Protein AF-A0A060CU17-F1 (afdb_monomer_lite)

Structure (mmCIF, N/CA/C/O backbone):
data_AF-A0A060CU17-F1
#
_entry.id   AF-A0A060CU17-F1
#
loop_
_atom_site.group_PDB
_atom_site.id
_atom_site.type_symbol
_atom_site.label_atom_id
_atom_site.label_alt_id
_atom_site.label_comp_id
_atom_site.label_asym_id
_atom_site.label_entity_id
_atom_site.label_seq_id
_atom_site.pdbx_PDB_ins_code
_atom_site.Cartn_x
_atom_site.Cartn_y
_atom_site.Cartn_z
_atom_site.occupancy
_atom_site.B_iso_or_equiv
_atom_site.auth_seq_id
_atom_site.auth_comp_id
_atom_site.auth_asym_id
_atom_site.auth_atom_id
_atom_site.pdbx_PDB_model_num
ATOM 1 N N . MET A 1 1 ? 0.534 2.428 -30.398 1.00 81.56 1 MET A N 1
ATOM 2 C CA . MET A 1 1 ? 1.066 2.450 -29.018 1.00 81.56 1 MET A CA 1
ATOM 3 C C . MET A 1 1 ? 1.889 3.720 -28.879 1.00 81.56 1 MET A C 1
ATOM 5 O O . MET A 1 1 ? 2.660 3.993 -29.788 1.00 81.56 1 MET A O 1
ATOM 9 N N . ASN A 1 2 ? 1.659 4.529 -27.846 1.00 91.19 2 ASN A N 1
ATOM 10 C CA . ASN A 1 2 ? 2.332 5.816 -27.647 1.00 91.19 2 ASN A CA 1
ATOM 11 C C . ASN A 1 2 ? 2.972 5.813 -26.254 1.00 91.19 2 ASN A C 1
ATOM 13 O O . ASN A 1 2 ? 2.288 5.504 -25.283 1.00 91.19 2 ASN A O 1
ATOM 17 N N . THR A 1 3 ? 4.264 6.121 -26.162 1.00 92.94 3 THR A N 1
ATOM 18 C CA . THR A 1 3 ? 4.989 6.208 -24.885 1.00 92.94 3 THR A CA 1
ATOM 19 C C . THR A 1 3 ? 4.874 7.587 -24.240 1.00 92.94 3 THR A C 1
ATOM 21 O O . THR A 1 3 ? 5.432 7.802 -23.171 1.00 92.94 3 THR A O 1
ATOM 24 N N . TYR A 1 4 ? 4.170 8.528 -24.878 1.00 93.94 4 TYR A N 1
ATOM 25 C CA . TYR A 1 4 ?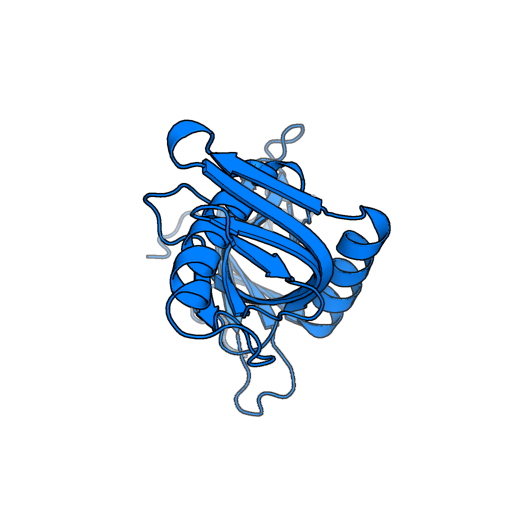 3.950 9.895 -24.401 1.00 93.94 4 TYR A CA 1
ATOM 26 C C . TYR A 1 4 ? 5.251 10.613 -24.033 1.00 93.94 4 TYR A C 1
ATOM 28 O O . TYR A 1 4 ? 5.337 11.301 -23.021 1.00 93.94 4 TYR A O 1
ATOM 36 N N . GLY A 1 5 ? 6.282 10.425 -24.860 1.00 93.75 5 GLY A N 1
ATOM 37 C CA . GLY A 1 5 ? 7.579 11.058 -24.661 1.00 93.75 5 GLY A CA 1
ATOM 38 C C . GLY A 1 5 ? 8.469 10.366 -23.632 1.00 93.75 5 GLY A C 1
ATOM 39 O O . GLY A 1 5 ? 9.468 10.962 -23.253 1.00 93.75 5 GLY A O 1
ATOM 40 N N . TRP A 1 6 ? 8.163 9.139 -23.200 1.00 97.06 6 TRP A N 1
ATOM 41 C CA . TRP A 1 6 ? 9.068 8.261 -22.439 1.00 97.06 6 TRP A CA 1
ATOM 42 C C . TRP A 1 6 ? 9.803 7.279 -23.363 1.00 97.06 6 TRP A C 1
ATOM 44 O O . TRP A 1 6 ? 9.326 6.997 -24.464 1.00 97.06 6 TRP A O 1
ATOM 54 N N . ASP A 1 7 ? 10.950 6.750 -22.927 1.00 97.19 7 ASP A N 1
ATOM 55 C CA . ASP A 1 7 ? 11.767 5.851 -23.758 1.00 97.19 7 ASP A CA 1
ATOM 56 C C . ASP A 1 7 ? 11.317 4.390 -23.605 1.00 97.19 7 ASP A C 1
ATOM 58 O O . ASP A 1 7 ? 11.121 3.690 -24.596 1.00 97.19 7 ASP A O 1
ATOM 62 N N . ILE A 1 8 ? 11.113 3.933 -22.362 1.00 96.94 8 ILE A N 1
ATOM 63 C CA . ILE A 1 8 ? 10.668 2.566 -22.053 1.00 96.94 8 ILE A CA 1
ATOM 64 C C . ILE A 1 8 ? 9.580 2.614 -20.976 1.00 96.94 8 ILE A C 1
ATOM 66 O O . ILE A 1 8 ? 9.733 3.288 -19.953 1.00 96.94 8 ILE A O 1
ATOM 70 N N . VAL A 1 9 ? 8.491 1.876 -21.206 1.00 97.31 9 VAL A N 1
ATOM 71 C CA . VAL A 1 9 ? 7.364 1.731 -20.277 1.00 97.31 9 VAL A CA 1
ATOM 72 C C . VAL A 1 9 ? 7.226 0.267 -19.877 1.00 97.31 9 VAL A C 1
ATOM 74 O O . VAL A 1 9 ? 7.044 -0.600 -20.730 1.00 97.31 9 VAL A O 1
ATOM 77 N N . TYR A 1 10 ? 7.284 0.003 -18.576 1.00 97.00 10 TYR A N 1
ATOM 78 C CA . TYR A 1 10 ? 7.023 -1.306 -17.983 1.00 97.00 10 TYR A CA 1
ATOM 79 C C . TYR A 1 10 ? 5.628 -1.294 -17.367 1.00 97.00 10 TYR A C 1
ATOM 81 O O . TYR A 1 10 ? 5.262 -0.306 -16.734 1.00 97.00 10 TYR A O 1
ATOM 89 N N . GLY A 1 11 ? 4.860 -2.370 -17.527 1.00 95.69 11 GLY A N 1
ATOM 90 C CA . GLY A 1 11 ? 3.500 -2.464 -16.998 1.00 95.69 11 GLY A CA 1
ATOM 91 C C . GLY A 1 11 ? 3.217 -3.832 -16.390 1.00 95.69 11 GLY A C 1
ATOM 92 O O . GLY A 1 11 ? 3.642 -4.854 -16.927 1.00 95.69 11 GLY A O 1
ATOM 93 N N . CYS A 1 12 ? 2.481 -3.851 -15.282 1.00 96.69 12 CYS A N 1
ATOM 94 C CA . CYS A 1 12 ? 1.990 -5.065 -14.637 1.00 96.69 12 CYS A CA 1
ATOM 95 C C . CYS A 1 12 ? 0.530 -4.878 -14.208 1.00 96.69 12 CYS A C 1
ATOM 97 O O . CYS A 1 12 ? 0.166 -3.820 -13.695 1.00 96.69 12 CYS A O 1
ATOM 99 N N . SER A 1 13 ? -0.307 -5.897 -14.413 1.00 95.94 13 SER A N 1
ATOM 100 C CA . SER A 1 13 ? -1.703 -5.875 -13.959 1.00 95.94 13 SER A CA 1
ATOM 101 C C . SER A 1 13 ? -1.773 -5.935 -12.431 1.00 95.94 13 SER A C 1
ATOM 103 O O . SER A 1 13 ? -1.076 -6.728 -11.786 1.00 95.94 13 SER A O 1
ATOM 105 N N . ASN A 1 14 ? -2.662 -5.135 -11.847 1.00 95.25 14 ASN A N 1
ATOM 106 C CA . ASN A 1 14 ? -2.932 -5.103 -10.417 1.00 95.25 14 ASN A CA 1
ATOM 107 C C . ASN A 1 14 ? -3.428 -6.464 -9.912 1.00 95.25 14 ASN A C 1
ATOM 109 O O . ASN A 1 14 ? -3.150 -6.809 -8.773 1.00 95.25 14 ASN A O 1
ATOM 113 N N . ARG A 1 15 ? -4.053 -7.294 -10.757 1.00 95.25 15 ARG A N 1
ATOM 114 C CA . ARG A 1 15 ? -4.473 -8.659 -10.423 1.00 95.25 15 ARG A CA 1
ATOM 115 C C . ARG A 1 15 ? -3.283 -9.545 -10.073 1.00 95.25 15 ARG A C 1
ATOM 117 O O . ARG A 1 15 ? -3.359 -10.341 -9.139 1.00 95.25 15 ARG A O 1
ATOM 124 N N . VAL A 1 16 ? -2.185 -9.417 -10.820 1.00 96.75 16 VAL A N 1
ATOM 125 C CA . VAL A 1 16 ? -0.945 -10.158 -10.541 1.00 96.75 16 VAL A CA 1
ATOM 126 C C . VAL A 1 16 ? -0.331 -9.649 -9.242 1.00 96.75 16 VAL A C 1
ATOM 128 O O . VAL A 1 16 ? -0.002 -10.447 -8.367 1.00 96.75 16 VAL A O 1
ATOM 131 N N . VAL A 1 17 ? -0.251 -8.327 -9.081 1.00 97.44 17 VAL A N 1
ATOM 132 C CA . VAL A 1 17 ? 0.300 -7.703 -7.871 1.00 97.44 17 VAL A CA 1
ATOM 133 C C . VAL A 1 17 ? -0.525 -8.058 -6.631 1.00 97.44 17 VAL A C 1
ATOM 135 O O . VAL A 1 17 ? 0.057 -8.442 -5.626 1.00 97.44 17 VAL A O 1
ATOM 138 N N . ASN A 1 18 ? -1.856 -8.036 -6.705 1.00 97.62 18 ASN A N 1
ATOM 139 C CA . ASN A 1 18 ? -2.761 -8.398 -5.610 1.00 97.62 18 ASN A CA 1
ATOM 140 C C . ASN A 1 18 ? -2.571 -9.842 -5.153 1.00 97.62 18 ASN A C 1
ATOM 142 O O . ASN A 1 18 ? -2.646 -10.117 -3.960 1.00 97.62 18 ASN A O 1
ATOM 146 N N . LYS A 1 19 ? -2.278 -10.770 -6.073 1.00 97.12 19 LYS A N 1
ATOM 147 C CA . LYS A 1 19 ? -1.967 -12.155 -5.701 1.00 97.12 19 LYS A CA 1
ATOM 148 C C . LYS A 1 19 ? -0.707 -12.230 -4.833 1.00 97.12 19 LYS A C 1
ATOM 150 O O . LYS A 1 19 ? -0.702 -12.928 -3.825 1.00 97.12 19 LYS A O 1
ATOM 155 N N . HIS A 1 20 ? 0.349 -11.519 -5.219 1.00 97.62 20 HIS A N 1
ATOM 156 C CA . HIS A 1 20 ? 1.607 -11.505 -4.471 1.00 97.62 20 HIS A CA 1
ATOM 157 C C . HIS A 1 20 ? 1.507 -10.706 -3.168 1.00 97.62 20 HIS A C 1
ATOM 159 O O . HIS A 1 20 ? 2.033 -11.149 -2.150 1.00 97.62 20 HIS A O 1
ATOM 165 N N . LEU A 1 21 ? 0.792 -9.579 -3.178 1.00 97.38 21 LEU A N 1
ATOM 166 C CA . LEU A 1 21 ? 0.543 -8.768 -1.991 1.00 97.38 21 LEU A CA 1
ATOM 167 C C . LEU A 1 21 ? -0.259 -9.550 -0.950 1.00 97.38 21 LEU A C 1
ATOM 169 O O . LEU A 1 21 ? 0.117 -9.552 0.217 1.00 97.38 21 LEU A O 1
ATOM 173 N N . LYS A 1 22 ? -1.300 -10.276 -1.372 1.00 96.00 22 LYS A N 1
ATOM 174 C CA . LYS A 1 22 ? -2.062 -11.149 -0.478 1.00 96.00 22 LYS A CA 1
ATOM 175 C C . LYS A 1 22 ? -1.166 -12.181 0.200 1.00 96.00 22 LYS A C 1
ATOM 177 O O . LYS A 1 22 ? -1.144 -12.252 1.423 1.00 96.00 22 LYS A O 1
ATOM 182 N N . ASN A 1 23 ? -0.378 -12.919 -0.585 1.00 96.44 23 ASN A N 1
ATOM 183 C CA . ASN A 1 23 ? 0.556 -13.902 -0.036 1.00 96.44 23 ASN A CA 1
ATOM 184 C C . ASN A 1 23 ? 1.534 -13.260 0.958 1.00 96.44 23 ASN A C 1
ATOM 186 O O . ASN A 1 23 ? 1.791 -13.826 2.013 1.00 96.44 23 ASN A O 1
ATOM 190 N N . TYR A 1 24 ? 2.043 -12.064 0.650 1.00 97.31 24 TYR A N 1
ATOM 191 C CA . TYR A 1 24 ? 2.935 -11.336 1.548 1.00 97.31 24 TYR A CA 1
ATOM 192 C C . TYR A 1 24 ? 2.269 -11.010 2.891 1.00 97.31 24 TYR A C 1
ATOM 194 O O . TYR A 1 24 ? 2.878 -11.238 3.936 1.00 97.31 24 TYR A O 1
ATOM 202 N N . ILE A 1 25 ? 1.033 -10.501 2.884 1.00 95.25 25 ILE A N 1
ATOM 203 C CA . ILE A 1 25 ? 0.293 -10.194 4.117 1.00 95.25 25 ILE A CA 1
ATOM 204 C C . ILE A 1 25 ? 0.032 -11.474 4.925 1.00 95.25 25 ILE A C 1
ATOM 206 O O . ILE A 1 25 ? 0.318 -11.498 6.125 1.00 95.25 25 ILE A O 1
ATOM 210 N N . ASP A 1 26 ? -0.425 -12.540 4.260 1.00 92.88 26 ASP A N 1
ATOM 211 C CA . ASP A 1 26 ? -0.743 -13.834 4.876 1.00 92.88 26 ASP A CA 1
ATOM 212 C C . ASP A 1 26 ? 0.495 -14.490 5.522 1.00 92.88 26 ASP A C 1
ATOM 214 O O . ASP A 1 26 ? 0.451 -14.939 6.671 1.00 92.88 26 ASP A O 1
ATOM 218 N N . GLU A 1 27 ? 1.621 -14.538 4.804 1.00 95.50 27 GLU A N 1
ATOM 219 C CA . GLU A 1 27 ? 2.855 -15.196 5.252 1.00 95.50 27 GLU A CA 1
ATOM 220 C C . GLU A 1 27 ? 3.538 -14.444 6.400 1.00 95.50 27 GLU A C 1
ATOM 222 O O . GLU A 1 27 ? 4.054 -15.070 7.330 1.00 95.50 27 GLU A O 1
ATOM 227 N N . ASN A 1 28 ? 3.521 -13.107 6.363 1.00 94.62 28 ASN A N 1
ATOM 228 C CA . ASN A 1 28 ? 4.192 -12.275 7.365 1.00 94.62 28 ASN A CA 1
ATOM 229 C C . ASN A 1 28 ? 3.318 -11.973 8.588 1.00 94.62 28 ASN A C 1
ATOM 231 O O . ASN A 1 28 ? 3.840 -11.459 9.576 1.00 94.62 28 ASN A O 1
ATOM 235 N N . LYS A 1 29 ? 2.017 -12.305 8.550 1.00 92.81 29 LYS A N 1
ATOM 236 C CA . LYS A 1 29 ? 1.061 -12.081 9.650 1.00 92.81 29 LYS A CA 1
ATOM 237 C C . LYS A 1 29 ? 1.127 -10.646 10.181 1.00 92.81 29 LYS A C 1
ATOM 239 O O . LYS A 1 29 ? 1.285 -10.425 11.380 1.00 92.81 29 LYS A O 1
ATOM 244 N N . ILE A 1 30 ? 1.065 -9.683 9.263 1.00 94.31 30 ILE A N 1
ATOM 245 C CA . ILE A 1 30 ? 1.267 -8.265 9.573 1.00 94.31 30 ILE A CA 1
ATOM 246 C C . ILE A 1 30 ? 0.250 -7.799 10.627 1.00 94.31 30 ILE A C 1
ATOM 248 O O . ILE A 1 30 ? -0.963 -7.941 10.452 1.00 94.31 30 ILE A O 1
ATOM 252 N N . GLU A 1 31 ? 0.759 -7.197 11.701 1.00 96.50 31 GLU A N 1
ATOM 253 C CA . GLU A 1 31 ? -0.028 -6.620 12.790 1.00 96.50 31 GLU A CA 1
ATOM 254 C C . GLU A 1 31 ? 0.468 -5.207 13.084 1.00 96.50 31 GLU A C 1
ATOM 256 O O . GLU A 1 31 ? 1.653 -4.983 13.337 1.00 96.50 31 GLU A O 1
ATOM 261 N N . PHE A 1 32 ? -0.444 -4.240 13.113 1.00 98.31 32 PHE A N 1
ATOM 262 C CA . PHE A 1 32 ? -0.113 -2.874 13.493 1.00 98.31 32 PHE A CA 1
ATOM 263 C C . PHE A 1 32 ? -0.571 -2.561 14.907 1.00 98.31 32 PHE A C 1
ATOM 265 O O . PHE A 1 32 ? -1.738 -2.732 15.260 1.00 98.31 32 PHE A O 1
ATOM 272 N N . LEU A 1 33 ? 0.369 -2.027 15.683 1.00 97.62 33 LEU A N 1
ATOM 273 C CA . LEU A 1 33 ? 0.172 -1.577 17.052 1.00 97.62 33 LEU A CA 1
ATOM 274 C C . LEU A 1 33 ? 0.584 -0.115 17.189 1.00 97.62 33 LEU A C 1
ATOM 276 O O . LEU A 1 33 ? 1.658 0.294 16.738 1.00 97.62 33 LEU A O 1
ATOM 280 N N . TYR A 1 34 ? -0.250 0.679 17.847 1.00 97.81 34 TYR A N 1
ATOM 281 C CA . TYR A 1 34 ? 0.099 2.038 18.238 1.00 97.81 34 TYR A CA 1
ATOM 282 C C . TYR A 1 34 ? -0.557 2.395 19.565 1.00 97.81 34 TYR A C 1
ATOM 284 O O . TYR A 1 34 ? -1.725 2.086 19.789 1.00 97.81 34 TYR A O 1
ATOM 292 N N . SER A 1 35 ? 0.187 3.075 20.435 1.00 96.00 35 SER A N 1
ATOM 293 C CA . SER A 1 35 ? -0.318 3.600 21.699 1.00 96.00 35 SER A CA 1
ATOM 294 C C . SER A 1 35 ? 0.237 5.000 21.978 1.00 96.00 35 SER A C 1
ATOM 296 O O . SER A 1 35 ? 1.388 5.319 21.683 1.00 96.00 35 SER A O 1
ATOM 298 N N . ASP A 1 36 ? -0.608 5.861 22.542 1.00 94.31 36 ASP A N 1
ATOM 299 C CA . ASP A 1 36 ? -0.267 7.185 23.060 1.00 94.31 36 ASP A CA 1
ATOM 300 C C . ASP A 1 36 ? -0.782 7.269 24.501 1.00 94.31 36 ASP A C 1
ATOM 302 O O . ASP A 1 36 ? -1.966 7.511 24.756 1.00 94.31 36 ASP A O 1
ATOM 306 N N . ILE A 1 37 ? 0.130 7.047 25.452 1.00 90.06 37 ILE A N 1
ATOM 307 C CA . ILE A 1 37 ? -0.169 7.014 26.891 1.00 90.06 37 ILE A CA 1
ATOM 308 C C . ILE A 1 37 ? -0.707 8.370 27.364 1.00 90.06 37 ILE A C 1
ATOM 310 O O . ILE A 1 37 ? -1.651 8.419 28.153 1.00 90.06 37 ILE A O 1
ATOM 314 N N . ASN A 1 38 ? -0.166 9.474 26.839 1.00 91.12 38 ASN A N 1
ATOM 315 C CA . ASN A 1 38 ? -0.561 10.826 27.238 1.00 91.12 38 ASN A CA 1
ATOM 316 C C . ASN A 1 38 ? -2.002 11.131 26.823 1.00 91.12 38 ASN A C 1
ATOM 318 O O . ASN A 1 38 ? -2.736 11.788 27.561 1.00 91.12 38 ASN A O 1
ATOM 322 N N . LYS A 1 39 ? -2.426 10.632 25.657 1.00 90.94 39 LYS A N 1
ATOM 323 C CA . LYS A 1 39 ? -3.806 10.778 25.173 1.00 90.94 39 LYS A CA 1
ATOM 324 C C . LYS A 1 39 ? -4.732 9.633 25.586 1.00 90.94 39 LYS A C 1
ATOM 326 O O . LYS A 1 39 ? -5.923 9.713 25.294 1.00 90.94 39 LYS A O 1
ATOM 331 N N . LYS A 1 40 ? -4.211 8.602 26.264 1.00 92.81 40 LYS A N 1
ATOM 332 C CA . LYS A 1 40 ? -4.919 7.350 26.589 1.00 92.81 40 LYS A CA 1
ATOM 333 C C . LYS A 1 40 ? -5.591 6.744 25.353 1.00 92.81 40 LYS A C 1
ATOM 335 O O . LYS A 1 40 ? -6.785 6.442 25.366 1.00 92.81 40 LYS A O 1
ATOM 340 N N . GLN A 1 41 ? -4.825 6.646 24.270 1.00 96.12 41 GLN A N 1
ATOM 341 C CA . GLN A 1 41 ? -5.276 6.094 22.998 1.00 96.12 41 GLN A CA 1
ATOM 342 C C . GLN A 1 41 ? -4.437 4.880 22.627 1.00 96.12 41 GLN A C 1
ATOM 344 O O . GLN A 1 41 ? -3.222 4.891 22.807 1.00 96.12 41 GLN A O 1
ATOM 349 N N . GLU A 1 42 ? -5.072 3.856 22.076 1.00 97.25 42 GLU A N 1
ATOM 350 C CA . GLU A 1 42 ? -4.378 2.703 21.508 1.00 97.25 42 GLU A CA 1
ATOM 351 C C . GLU A 1 42 ? -5.164 2.122 20.339 1.00 97.25 42 GLU A C 1
ATOM 353 O O . GLU A 1 42 ? -6.380 2.274 20.267 1.00 97.25 42 GLU A O 1
ATOM 358 N N . ILE A 1 43 ? -4.467 1.474 19.417 1.00 98.50 43 ILE A N 1
ATOM 359 C CA . ILE A 1 43 ? -5.055 0.744 18.300 1.00 98.50 43 ILE A CA 1
ATOM 360 C C . ILE A 1 43 ? -4.225 -0.506 18.024 1.00 98.50 43 ILE A C 1
ATOM 362 O O . ILE A 1 43 ? -2.990 -0.471 18.041 1.00 98.50 43 ILE A O 1
ATOM 366 N N . LYS A 1 44 ? -4.932 -1.601 17.765 1.00 98.56 44 LYS A N 1
ATOM 367 C CA . LYS A 1 44 ? -4.404 -2.879 17.309 1.00 98.56 44 LYS A CA 1
ATOM 368 C C . LYS A 1 44 ? -5.195 -3.314 16.085 1.00 98.56 44 LYS A C 1
ATOM 370 O O . LYS A 1 44 ? -6.422 -3.343 16.132 1.00 98.56 44 LYS A O 1
ATOM 375 N N . MET A 1 45 ? -4.497 -3.668 15.014 1.00 98.44 45 MET A N 1
ATOM 376 C CA . MET A 1 45 ? -5.098 -4.170 13.779 1.00 98.44 45 MET A CA 1
ATOM 377 C C . MET A 1 45 ? -4.315 -5.378 13.288 1.00 98.44 45 MET A C 1
ATOM 379 O O . MET A 1 45 ? -3.117 -5.273 13.031 1.00 98.44 45 MET A O 1
ATOM 383 N N . ILE A 1 46 ? -5.004 -6.504 13.137 1.00 97.62 46 ILE A N 1
ATOM 384 C CA . ILE A 1 46 ? -4.492 -7.701 12.476 1.00 97.62 46 ILE A CA 1
ATOM 385 C C . ILE A 1 46 ? -5.199 -7.797 11.130 1.00 97.62 46 ILE A C 1
ATOM 387 O O . ILE A 1 46 ? -6.432 -7.766 11.053 1.00 97.62 46 ILE A O 1
ATOM 391 N N . PHE A 1 47 ? -4.416 -7.869 10.061 1.00 97.25 47 PHE A N 1
ATOM 392 C CA . PHE A 1 47 ? -4.944 -7.813 8.704 1.00 97.25 47 PHE A CA 1
ATOM 393 C C . PHE A 1 47 ? -5.252 -9.212 8.169 1.00 97.25 47 PHE A C 1
ATOM 395 O O . PHE A 1 47 ? -4.520 -10.161 8.431 1.00 97.25 47 PHE A O 1
ATOM 402 N N . ASP A 1 48 ? -6.344 -9.319 7.415 1.00 94.00 48 ASP A N 1
ATOM 403 C CA . ASP A 1 48 ? -6.643 -10.490 6.587 1.00 94.00 48 ASP A CA 1
ATOM 404 C C . ASP A 1 48 ? -5.954 -10.352 5.227 1.00 94.00 48 ASP A C 1
ATOM 406 O O . ASP A 1 48 ? -5.201 -11.212 4.802 1.00 94.00 48 ASP A O 1
ATOM 410 N N . ASN A 1 49 ? -6.178 -9.230 4.540 1.00 94.50 49 ASN A N 1
ATOM 411 C CA . ASN A 1 49 ? -5.624 -8.991 3.213 1.00 94.50 49 ASN A CA 1
ATOM 412 C C . ASN A 1 49 ? -5.540 -7.493 2.904 1.00 94.50 49 ASN A C 1
ATOM 414 O O . ASN A 1 49 ? -6.279 -6.687 3.474 1.00 94.50 49 ASN A O 1
ATOM 418 N N . TRP A 1 50 ? -4.663 -7.125 1.972 1.00 97.25 50 TRP A N 1
ATOM 419 C CA . TRP A 1 50 ? -4.605 -5.806 1.349 1.00 97.25 50 TRP A CA 1
ATOM 420 C C . TRP A 1 50 ? -4.854 -5.962 -0.156 1.00 97.25 50 TRP A C 1
ATOM 422 O O . TRP A 1 50 ? -4.213 -6.774 -0.821 1.00 97.25 50 TRP A O 1
ATOM 432 N N . GLU A 1 51 ? -5.785 -5.188 -0.709 1.00 97.44 51 GLU A N 1
ATOM 433 C CA . GLU A 1 51 ? -6.196 -5.301 -2.113 1.00 97.44 51 GLU A CA 1
ATOM 434 C C . GLU A 1 51 ? -6.113 -3.948 -2.821 1.00 97.44 51 GLU A C 1
ATOM 436 O O . GLU A 1 51 ? -6.806 -3.001 -2.455 1.00 97.44 51 GLU A O 1
ATOM 441 N N . ILE A 1 52 ? -5.303 -3.866 -3.875 1.00 96.88 52 ILE A N 1
ATOM 442 C CA . ILE A 1 52 ? -5.240 -2.716 -4.777 1.00 96.88 52 ILE A CA 1
ATOM 443 C C . ILE A 1 52 ? -6.519 -2.674 -5.609 1.00 96.88 52 ILE A C 1
ATOM 445 O O . ILE A 1 52 ? -6.874 -3.654 -6.267 1.00 96.88 52 ILE A O 1
ATOM 449 N N . ILE A 1 53 ? -7.167 -1.514 -5.623 1.00 95.19 53 ILE A N 1
ATOM 450 C CA . ILE A 1 53 ? -8.376 -1.239 -6.396 1.00 95.19 53 ILE A CA 1
ATOM 451 C C . ILE A 1 53 ? -8.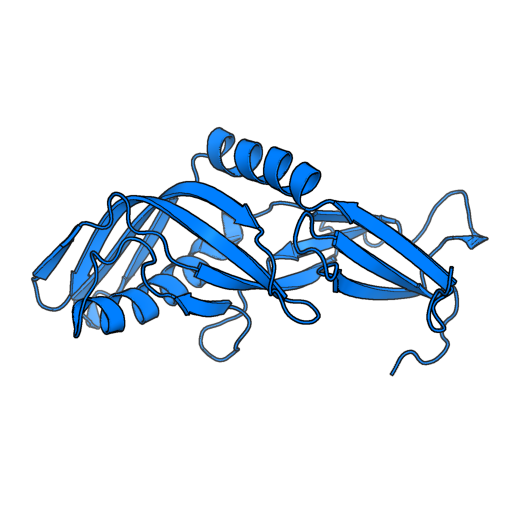174 -0.037 -7.324 1.00 95.19 53 ILE A C 1
ATOM 453 O O . ILE A 1 53 ? -7.259 0.772 -7.157 1.00 95.19 53 ILE A O 1
ATOM 457 N N . ASN A 1 54 ? -9.059 0.098 -8.310 1.00 93.25 54 ASN A N 1
ATOM 458 C CA . ASN A 1 54 ? -9.036 1.228 -9.233 1.00 93.25 54 ASN A CA 1
ATOM 459 C C . ASN A 1 54 ? -9.379 2.562 -8.553 1.00 93.25 54 ASN A C 1
ATOM 461 O O . ASN A 1 54 ? -10.027 2.612 -7.505 1.00 93.25 54 ASN A O 1
ATOM 465 N N . GLY A 1 55 ? -8.933 3.655 -9.180 1.00 85.81 55 GLY A N 1
ATOM 466 C CA . GLY A 1 55 ? -9.121 5.021 -8.684 1.00 85.81 55 GLY A CA 1
ATOM 467 C C . GLY A 1 55 ? -7.910 5.631 -7.973 1.00 85.81 55 GLY A C 1
ATOM 468 O O . GLY A 1 55 ? -8.018 6.762 -7.511 1.00 85.81 55 GLY A O 1
ATOM 469 N N . GLY A 1 56 ? -6.775 4.923 -7.901 1.00 79.38 56 GLY A N 1
ATOM 470 C CA . GLY A 1 56 ? -5.500 5.518 -7.489 1.00 79.38 56 GLY A CA 1
ATOM 471 C C . GLY A 1 56 ? -5.073 6.643 -8.437 1.00 79.38 56 GLY A C 1
ATOM 472 O O . GLY A 1 56 ? -5.328 6.579 -9.642 1.00 79.38 56 GLY A O 1
ATOM 473 N N . THR A 1 57 ? -4.441 7.683 -7.894 1.00 79.38 57 THR A N 1
ATOM 474 C CA . THR A 1 57 ? -4.056 8.881 -8.651 1.00 79.38 57 THR A CA 1
ATOM 475 C C . THR A 1 57 ? -2.540 9.021 -8.737 1.00 79.38 57 THR A C 1
ATOM 477 O O . THR A 1 57 ? -1.843 8.972 -7.727 1.00 79.38 57 THR A O 1
ATOM 480 N N . SER A 1 58 ? -2.007 9.250 -9.943 1.00 86.31 58 SER A N 1
ATOM 481 C CA . SER A 1 58 ? -0.571 9.488 -10.161 1.00 86.31 58 SER A CA 1
ATOM 482 C C . SER A 1 58 ? 0.294 8.374 -9.543 1.00 86.31 58 SER A C 1
ATOM 484 O O . SER A 1 58 ? 0.255 7.239 -10.013 1.00 86.31 58 SER A O 1
ATOM 486 N N . ASN A 1 59 ? 1.045 8.682 -8.487 1.00 92.44 59 ASN A N 1
ATOM 487 C CA . ASN A 1 59 ? 1.940 7.787 -7.765 1.00 92.44 59 ASN A CA 1
ATOM 488 C C . ASN A 1 59 ? 1.323 7.175 -6.492 1.00 92.44 59 ASN A C 1
ATOM 490 O O . ASN A 1 59 ? 2.049 6.592 -5.688 1.00 92.44 59 ASN A O 1
ATOM 494 N N . PHE A 1 60 ? 0.010 7.301 -6.298 1.00 96.12 60 PHE A N 1
ATOM 495 C CA . PHE A 1 60 ? -0.726 6.666 -5.208 1.00 96.12 60 PHE A CA 1
ATOM 496 C C . PHE A 1 60 ? -1.421 5.392 -5.684 1.00 96.12 60 PHE A C 1
ATOM 498 O O . PHE A 1 60 ? -2.051 5.361 -6.744 1.00 96.12 60 PHE A O 1
ATOM 505 N N . LEU A 1 61 ? -1.365 4.355 -4.853 1.00 96.31 61 LEU A N 1
ATOM 506 C CA . LEU A 1 61 ? -2.231 3.190 -4.972 1.00 96.31 61 LEU A CA 1
ATOM 507 C C . LEU A 1 61 ? -3.424 3.338 -4.042 1.00 96.31 61 LEU A C 1
ATOM 509 O O . LEU A 1 61 ? -3.249 3.615 -2.856 1.00 96.31 61 LEU A O 1
ATOM 513 N N . ARG A 1 62 ? -4.625 3.090 -4.569 1.00 97.25 62 ARG A N 1
ATOM 514 C CA . ARG A 1 62 ? -5.829 2.960 -3.753 1.00 97.25 62 ARG A CA 1
ATOM 515 C C . ARG A 1 62 ? -5.987 1.513 -3.307 1.00 97.25 62 ARG A C 1
ATOM 517 O O . ARG A 1 62 ? -5.957 0.610 -4.138 1.00 97.25 62 ARG A O 1
ATOM 524 N N . ILE A 1 63 ? -6.125 1.293 -2.005 1.00 97.38 63 ILE A N 1
ATOM 525 C CA . ILE A 1 63 ? -6.036 -0.029 -1.388 1.00 97.38 63 ILE A CA 1
ATOM 526 C C . ILE A 1 63 ? -7.164 -0.203 -0.377 1.00 97.38 63 ILE A C 1
ATOM 528 O O . ILE A 1 63 ? -7.383 0.662 0.469 1.00 97.38 63 ILE A O 1
ATOM 532 N N . LYS A 1 64 ? -7.858 -1.339 -0.448 1.00 97.94 64 LYS A N 1
ATOM 533 C CA . LYS A 1 64 ? -8.718 -1.840 0.626 1.00 97.94 64 LYS A CA 1
ATOM 534 C C . LYS A 1 64 ? -7.874 -2.603 1.631 1.00 97.94 64 LYS A C 1
ATOM 536 O O . LYS A 1 64 ? -7.112 -3.494 1.254 1.00 97.94 64 LYS A O 1
ATOM 541 N N . ILE A 1 65 ? -8.053 -2.282 2.899 1.00 97.94 65 ILE A N 1
ATOM 542 C CA . ILE A 1 65 ? -7.380 -2.947 4.007 1.00 97.94 65 ILE A CA 1
ATOM 543 C C . ILE A 1 65 ? -8.437 -3.753 4.750 1.00 97.94 65 ILE A C 1
ATOM 545 O O . ILE A 1 65 ? -9.358 -3.182 5.320 1.00 97.94 65 ILE A O 1
ATOM 549 N N . PHE A 1 66 ? -8.338 -5.077 4.733 1.00 97.81 66 PHE A N 1
ATOM 550 C CA . PHE A 1 66 ? -9.292 -5.941 5.421 1.00 97.81 66 PHE A CA 1
ATOM 551 C C . PHE A 1 66 ? -8.780 -6.213 6.833 1.00 97.81 66 PHE A C 1
ATOM 553 O O . PHE A 1 66 ? -7.790 -6.926 7.005 1.00 97.81 66 PHE A O 1
ATOM 560 N N . ILE A 1 67 ? -9.426 -5.637 7.848 1.00 98.12 67 ILE A N 1
ATOM 561 C CA . ILE A 1 67 ? -9.076 -5.893 9.248 1.00 98.12 67 ILE A CA 1
ATOM 562 C C . ILE A 1 67 ? -9.802 -7.162 9.693 1.00 98.12 67 ILE A C 1
ATOM 564 O O . ILE A 1 67 ? -11.032 -7.205 9.743 1.00 98.12 67 ILE A O 1
ATOM 568 N N . LYS A 1 68 ? -9.038 -8.209 10.007 1.00 97.06 68 LYS A N 1
ATOM 569 C CA . LYS A 1 68 ? -9.574 -9.490 10.474 1.00 97.06 68 LYS A CA 1
ATOM 570 C C . LYS A 1 68 ? -10.105 -9.367 11.894 1.00 97.06 68 LYS A C 1
ATOM 572 O O . LYS A 1 68 ? -11.246 -9.720 12.171 1.00 97.06 68 LYS A O 1
ATOM 577 N N . GLU A 1 69 ? -9.250 -8.853 12.767 1.00 97.50 69 GLU A N 1
ATOM 578 C CA . GLU A 1 69 ? -9.509 -8.659 14.185 1.00 97.50 69 GLU A CA 1
ATOM 579 C C . GLU A 1 69 ? -8.684 -7.479 14.694 1.00 97.50 69 GLU A C 1
ATOM 581 O O . GLU A 1 69 ? -7.626 -7.137 14.154 1.00 97.50 69 GLU A O 1
ATOM 586 N N . GLY A 1 70 ? -9.170 -6.831 15.741 1.00 97.88 70 GLY A N 1
ATOM 587 C CA . GLY A 1 70 ? -8.496 -5.674 16.297 1.00 97.88 70 GLY A CA 1
ATOM 588 C C . GLY A 1 70 ? -9.430 -4.823 17.125 1.00 97.88 70 GLY A C 1
ATOM 589 O O . GLY A 1 70 ? -10.616 -5.106 17.257 1.00 97.88 70 GLY A O 1
ATOM 590 N N . TYR A 1 71 ? -8.881 -3.759 17.681 1.00 98.25 71 TYR A N 1
ATOM 591 C CA . TYR A 1 71 ? -9.653 -2.787 18.428 1.00 98.25 71 TYR A CA 1
ATOM 592 C C . TYR A 1 71 ? -8.933 -1.443 18.423 1.00 98.25 71 TYR A C 1
ATOM 594 O O . TYR A 1 71 ? -7.718 -1.373 18.222 1.00 98.25 71 TYR A O 1
ATOM 602 N N . PHE A 1 72 ? -9.655 -0.374 18.731 1.00 97.81 72 PHE A N 1
ATOM 603 C CA . PHE A 1 72 ? -9.031 0.851 19.215 1.00 97.81 72 PHE A CA 1
ATOM 604 C C . PHE A 1 72 ? -9.690 1.316 20.506 1.00 97.81 72 PHE A C 1
ATOM 606 O O . PHE A 1 72 ? -10.839 0.982 20.797 1.00 97.81 72 PHE A O 1
ATOM 613 N N . LYS A 1 73 ? -8.937 2.063 21.311 1.00 96.50 73 LYS A N 1
ATOM 614 C CA . LYS A 1 73 ? -9.431 2.681 22.535 1.00 96.50 73 LYS A CA 1
ATOM 615 C C . LYS A 1 73 ? -9.209 4.175 22.515 1.00 96.50 73 LYS A C 1
ATOM 617 O O . LYS A 1 73 ? -8.142 4.659 22.133 1.00 96.50 73 LYS A O 1
ATOM 622 N N . PHE A 1 74 ? -10.206 4.899 22.998 1.00 93.75 74 PHE A N 1
ATOM 623 C CA . PHE A 1 74 ? -10.145 6.331 23.243 1.00 93.75 74 PHE A CA 1
ATOM 624 C C . PHE A 1 74 ? -11.073 6.670 24.408 1.00 93.75 74 PHE A C 1
ATOM 626 O O . PHE A 1 74 ? -12.157 6.112 24.518 1.00 93.75 74 PHE A O 1
ATOM 633 N N . ARG A 1 75 ? -10.661 7.577 25.302 1.00 87.25 75 ARG A N 1
ATOM 634 C CA . ARG A 1 75 ? -11.509 8.058 26.418 1.00 87.25 75 ARG A CA 1
ATOM 635 C C . ARG A 1 75 ? -12.163 6.933 27.255 1.00 87.25 75 ARG A C 1
ATOM 637 O O . ARG A 1 75 ? -13.273 7.100 27.741 1.00 87.25 75 ARG A O 1
ATOM 644 N N . ASN A 1 76 ? -11.456 5.817 27.461 1.00 85.38 76 ASN A N 1
ATOM 645 C CA . ASN A 1 76 ? -11.933 4.583 28.118 1.00 85.38 76 ASN A CA 1
ATOM 646 C C . ASN A 1 76 ? -12.997 3.772 27.348 1.00 85.38 76 ASN A C 1
ATOM 648 O O . ASN A 1 76 ? -13.406 2.718 27.830 1.00 85.38 76 ASN A O 1
ATOM 652 N N . THR A 1 77 ? -13.402 4.202 26.157 1.00 92.81 77 THR A N 1
ATOM 653 C CA . THR A 1 77 ? -14.208 3.407 25.226 1.00 92.81 77 THR A CA 1
ATOM 654 C C . THR A 1 77 ? -13.293 2.483 24.436 1.00 92.81 77 THR A C 1
ATOM 656 O O . THR A 1 77 ? -12.200 2.885 24.036 1.00 92.81 77 THR A O 1
ATOM 659 N N . THR A 1 78 ? -13.725 1.241 24.226 1.00 96.69 78 THR A N 1
ATOM 660 C CA . THR A 1 78 ? -13.070 0.281 23.329 1.00 96.69 78 THR A CA 1
ATOM 661 C C . THR A 1 78 ? -14.028 -0.043 22.198 1.00 96.69 78 THR A C 1
ATOM 663 O O . THR A 1 78 ? -15.173 -0.400 22.464 1.00 96.69 78 THR A O 1
ATOM 666 N N . VAL A 1 79 ? -13.553 0.066 20.964 1.00 97.62 79 VAL A N 1
ATOM 667 C CA . VAL A 1 79 ? -14.320 -0.218 19.750 1.00 97.62 79 VAL A CA 1
ATOM 668 C C . VAL A 1 79 ? -13.658 -1.380 19.022 1.00 97.62 79 VAL A C 1
ATOM 670 O O . VAL A 1 79 ? -12.438 -1.390 18.849 1.00 97.62 79 VAL A O 1
ATOM 673 N N . ASP A 1 80 ? -14.464 -2.364 18.630 1.00 98.00 80 ASP A N 1
ATOM 674 C CA . ASP A 1 80 ? -14.029 -3.525 17.853 1.00 98.00 80 ASP A CA 1
ATOM 675 C C . ASP A 1 80 ? -13.800 -3.137 16.385 1.00 98.00 80 ASP A C 1
ATOM 677 O O . ASP A 1 80 ? -14.611 -2.436 15.782 1.00 98.00 80 ASP A O 1
ATOM 681 N N . LEU A 1 81 ? -12.689 -3.601 15.811 1.00 98.44 81 LEU A N 1
ATOM 682 C CA . LEU A 1 81 ? -12.322 -3.364 14.411 1.00 98.44 81 LEU A CA 1
ATOM 683 C C . LEU A 1 81 ? -12.485 -4.607 13.531 1.00 98.44 81 LEU A C 1
ATOM 685 O O . LEU A 1 81 ? -12.164 -4.571 12.344 1.00 98.44 81 LEU A O 1
ATOM 689 N N . SER A 1 82 ? -12.975 -5.714 14.083 1.00 98.06 82 SER A N 1
ATOM 690 C CA . SER A 1 82 ? -13.150 -6.961 13.341 1.00 98.06 82 SER A CA 1
ATOM 691 C C . SER A 1 82 ? -14.100 -6.763 12.155 1.00 98.06 82 SER A C 1
ATOM 693 O O . SER A 1 82 ? -15.270 -6.408 12.318 1.00 98.06 82 SER A O 1
ATOM 695 N N . GLY A 1 83 ? -13.616 -6.994 10.935 1.00 97.12 83 GLY A N 1
ATOM 696 C CA . GLY A 1 83 ? -14.370 -6.825 9.690 1.00 97.12 83 GLY A CA 1
ATOM 697 C C . GLY A 1 83 ? -14.534 -5.381 9.202 1.00 97.12 83 GLY A C 1
ATOM 698 O O . GLY A 1 83 ? -15.303 -5.171 8.267 1.00 97.12 83 GLY A O 1
ATOM 699 N N . VAL A 1 84 ? -13.850 -4.404 9.808 1.00 98.19 84 VAL A N 1
ATOM 700 C CA . VAL A 1 84 ? -13.776 -3.021 9.303 1.00 98.19 84 VAL A CA 1
ATOM 701 C C . VAL A 1 84 ? -12.875 -2.972 8.063 1.00 98.19 84 VAL A C 1
ATOM 703 O O . VAL A 1 84 ? -11.826 -3.623 8.024 1.00 98.19 84 VAL A O 1
ATOM 706 N N . ILE A 1 85 ? -13.290 -2.225 7.031 1.00 98.31 85 ILE A N 1
ATOM 707 C CA . ILE A 1 85 ? -12.604 -2.189 5.726 1.00 98.31 85 ILE A CA 1
ATOM 708 C C . ILE A 1 85 ? -12.313 -0.741 5.297 1.00 98.31 85 ILE A C 1
ATOM 710 O O . ILE A 1 85 ? -13.075 -0.173 4.504 1.00 98.31 85 ILE A O 1
ATOM 714 N N . PRO A 1 86 ? -11.222 -0.115 5.778 1.00 98.19 86 PRO A N 1
ATOM 715 C CA . PRO A 1 86 ? -10.809 1.186 5.278 1.00 98.19 86 PRO A CA 1
ATOM 716 C C . PRO A 1 86 ? -10.302 1.103 3.837 1.00 98.19 86 PRO A C 1
ATOM 718 O O . PRO A 1 86 ? -9.667 0.130 3.417 1.00 98.19 86 PRO A O 1
ATOM 721 N N . ILE A 1 87 ? -10.544 2.180 3.092 1.00 98.12 87 ILE A N 1
ATOM 722 C CA . ILE A 1 87 ? -9.953 2.438 1.782 1.00 98.12 87 ILE A CA 1
ATOM 723 C C . ILE A 1 87 ? -8.951 3.573 1.933 1.00 98.12 87 ILE A C 1
ATOM 725 O O . ILE A 1 87 ? -9.320 4.701 2.267 1.00 98.12 87 ILE A O 1
ATOM 729 N N . LEU A 1 88 ? -7.690 3.275 1.640 1.00 97.56 88 LEU A N 1
ATOM 730 C CA . LEU A 1 88 ? -6.581 4.214 1.726 1.00 97.56 88 LEU A CA 1
ATOM 731 C C . LEU A 1 88 ? -6.017 4.514 0.343 1.00 97.56 88 LEU A C 1
ATOM 733 O O . LEU A 1 88 ? -6.041 3.664 -0.542 1.00 97.56 88 LEU A O 1
ATOM 737 N N . GLU A 1 89 ? -5.451 5.700 0.174 1.00 97.19 89 GLU A N 1
ATOM 738 C CA . GLU A 1 89 ? -4.453 5.960 -0.857 1.00 97.19 89 GLU A CA 1
ATOM 739 C C . GLU A 1 89 ? -3.083 6.065 -0.207 1.00 97.19 89 GLU A C 1
ATOM 741 O O . GLU A 1 89 ? -2.883 6.887 0.685 1.00 97.19 89 GLU A O 1
ATOM 746 N N . ILE A 1 90 ? -2.146 5.234 -0.662 1.00 97.12 90 ILE A N 1
ATOM 747 C CA . ILE A 1 90 ? -0.775 5.211 -0.155 1.00 97.12 90 ILE A CA 1
ATOM 748 C C . ILE A 1 90 ? 0.182 5.488 -1.307 1.00 97.12 90 ILE A C 1
ATOM 750 O O . ILE A 1 90 ? 0.095 4.867 -2.373 1.00 97.12 90 ILE A O 1
ATOM 754 N N . LYS A 1 91 ? 1.098 6.430 -1.094 1.00 96.75 91 LYS A N 1
ATOM 755 C CA . LYS A 1 91 ? 2.134 6.788 -2.057 1.00 96.75 91 LYS A CA 1
ATOM 756 C C . LYS A 1 91 ? 3.105 5.624 -2.260 1.00 96.75 91 LYS A C 1
ATOM 758 O O . LYS A 1 91 ? 3.523 4.974 -1.300 1.00 96.75 91 LYS A O 1
ATOM 763 N N . LEU A 1 92 ? 3.519 5.401 -3.504 1.00 96.94 92 LEU A N 1
ATOM 764 C CA . LEU A 1 92 ? 4.697 4.596 -3.816 1.00 96.94 92 LEU A CA 1
ATOM 765 C C . LEU A 1 92 ? 5.885 5.486 -4.168 1.00 96.94 92 LEU A C 1
ATOM 767 O O . LEU A 1 92 ? 5.734 6.511 -4.841 1.00 96.94 92 LEU A O 1
ATOM 771 N N . ASP A 1 93 ? 7.068 5.056 -3.746 1.00 95.88 93 ASP A N 1
ATOM 772 C CA . ASP A 1 93 ? 8.322 5.715 -4.093 1.00 95.88 93 ASP A CA 1
ATOM 773 C C . ASP A 1 93 ? 9.444 4.699 -4.334 1.00 95.88 93 ASP A C 1
ATOM 775 O O . ASP A 1 93 ? 9.352 3.531 -3.939 1.00 95.88 93 ASP A O 1
ATOM 779 N N . PHE A 1 94 ? 10.494 5.145 -5.021 1.00 96.56 94 PHE A N 1
ATOM 780 C CA . PHE A 1 94 ? 11.676 4.334 -5.290 1.00 96.56 94 PHE A CA 1
ATOM 781 C C . PHE A 1 94 ? 12.718 4.537 -4.195 1.00 96.56 94 PHE A C 1
ATOM 783 O O . PHE A 1 94 ? 13.295 5.613 -4.046 1.00 96.56 94 PHE A O 1
ATOM 790 N N . PHE A 1 95 ? 13.017 3.464 -3.476 1.00 95.75 95 PHE A N 1
ATOM 791 C CA . PHE A 1 95 ? 14.029 3.435 -2.431 1.00 95.75 95 PHE A CA 1
ATOM 792 C C . PHE A 1 95 ? 15.321 2.813 -2.957 1.00 95.75 95 PHE A C 1
ATOM 794 O O . PHE A 1 95 ? 15.306 1.968 -3.852 1.00 95.75 95 PHE A O 1
ATOM 801 N N . ASN A 1 96 ? 16.455 3.229 -2.399 1.00 94.62 96 ASN A N 1
ATOM 802 C CA . ASN A 1 96 ? 17.724 2.554 -2.655 1.00 94.62 96 ASN A CA 1
ATOM 803 C C . ASN A 1 96 ? 17.709 1.195 -1.959 1.00 94.62 96 ASN A C 1
ATOM 805 O O . ASN A 1 96 ? 17.339 1.129 -0.785 1.00 94.62 96 ASN A O 1
ATOM 809 N N . ASP A 1 97 ? 18.160 0.148 -2.646 1.00 92.50 97 ASP A N 1
ATOM 810 C CA . ASP A 1 97 ? 18.504 -1.079 -1.939 1.00 92.50 97 ASP A CA 1
ATOM 811 C C . ASP A 1 97 ? 19.676 -0.814 -0.974 1.00 92.50 97 ASP A C 1
ATOM 813 O O . ASP A 1 97 ? 20.588 -0.033 -1.267 1.00 92.50 97 ASP A O 1
ATOM 817 N N . ALA A 1 98 ? 19.642 -1.454 0.195 1.00 87.88 98 ALA A N 1
ATOM 818 C CA . ALA A 1 98 ? 20.638 -1.240 1.242 1.00 87.88 98 ALA A CA 1
ATOM 819 C C . ALA A 1 98 ? 22.011 -1.831 0.883 1.00 87.88 98 ALA A C 1
ATOM 821 O O . ALA A 1 98 ? 23.033 -1.364 1.384 1.00 87.88 98 ALA A O 1
ATOM 822 N N . SER A 1 99 ? 22.036 -2.862 0.034 1.00 90.62 99 SER A N 1
ATOM 823 C CA . SER A 1 99 ? 23.237 -3.623 -0.313 1.00 90.62 99 SER A CA 1
ATOM 824 C C . SER A 1 99 ? 23.796 -3.291 -1.697 1.00 90.62 99 SER A C 1
ATOM 826 O O . SER A 1 99 ? 24.990 -3.474 -1.936 1.00 90.62 99 SER A O 1
ATOM 828 N N . ASN A 1 100 ? 22.963 -2.779 -2.607 1.00 91.75 100 ASN A N 1
ATOM 829 C CA . ASN A 1 100 ? 23.327 -2.537 -3.993 1.00 91.75 100 ASN A CA 1
ATOM 830 C C . ASN A 1 100 ? 22.817 -1.172 -4.498 1.00 91.75 100 ASN A C 1
ATOM 832 O O . ASN A 1 100 ? 21.635 -1.023 -4.813 1.00 91.75 100 ASN A O 1
ATOM 836 N N . PRO A 1 101 ? 23.703 -0.176 -4.699 1.00 89.38 101 PRO A N 1
ATOM 837 C CA . PRO A 1 101 ? 23.298 1.152 -5.165 1.00 89.38 101 PRO A CA 1
ATOM 838 C C . PRO A 1 101 ? 22.747 1.158 -6.602 1.00 89.38 101 PRO A C 1
ATOM 840 O O . PRO A 1 101 ? 22.110 2.135 -7.011 1.00 89.38 101 PRO A O 1
ATOM 843 N N . HIS A 1 102 ? 22.983 0.086 -7.366 1.00 93.12 102 HIS A N 1
ATOM 844 C CA . HIS A 1 102 ? 22.473 -0.099 -8.721 1.00 93.12 102 HIS A CA 1
ATOM 845 C C . HIS A 1 102 ? 21.068 -0.703 -8.769 1.00 93.12 102 HIS A C 1
ATOM 847 O O . HIS A 1 102 ? 20.535 -0.883 -9.863 1.00 93.12 102 HIS A O 1
ATOM 853 N N . ILE A 1 103 ? 20.460 -0.986 -7.617 1.00 95.69 103 ILE A N 1
ATOM 854 C CA . ILE A 1 103 ? 19.084 -1.458 -7.519 1.00 95.69 103 ILE A CA 1
ATOM 855 C C . ILE A 1 103 ? 18.242 -0.387 -6.828 1.00 95.69 103 ILE A C 1
ATOM 857 O O . ILE A 1 103 ? 18.615 0.168 -5.790 1.00 95.69 103 ILE A O 1
ATOM 861 N N . LYS A 1 104 ? 17.093 -0.085 -7.431 1.00 97.00 104 LYS A N 1
ATOM 862 C CA . LYS A 1 104 ? 16.026 0.705 -6.813 1.00 97.00 104 LYS A CA 1
ATOM 863 C C . LYS A 1 104 ? 14.805 -0.171 -6.625 1.00 97.00 104 LYS A C 1
ATOM 865 O O . LYS A 1 104 ? 14.494 -0.991 -7.482 1.00 97.00 104 LYS A O 1
ATOM 870 N N . GLU A 1 105 ? 14.084 0.038 -5.542 1.00 97.69 105 GLU A N 1
ATOM 871 C CA . GLU A 1 105 ? 12.930 -0.774 -5.185 1.00 97.69 105 GLU A CA 1
ATOM 872 C C . GLU A 1 105 ? 11.709 0.120 -5.022 1.00 97.69 105 GLU A C 1
ATOM 874 O O . GLU A 1 105 ? 11.720 1.059 -4.228 1.00 97.69 105 GLU A O 1
ATOM 879 N N . LEU A 1 106 ? 10.656 -0.169 -5.780 1.00 97.88 106 LEU A N 1
ATOM 880 C CA . LEU A 1 106 ? 9.375 0.508 -5.639 1.00 97.88 106 LEU A CA 1
ATOM 881 C C . LEU A 1 106 ? 8.640 -0.090 -4.436 1.00 97.88 106 LEU A C 1
ATOM 883 O O . LEU A 1 106 ? 8.277 -1.268 -4.464 1.00 97.88 106 LEU A O 1
ATOM 887 N N . LYS A 1 107 ? 8.428 0.706 -3.389 1.00 97.56 107 LYS A N 1
ATOM 888 C CA . LYS A 1 107 ? 7.767 0.288 -2.140 1.00 97.56 107 LYS A CA 1
ATOM 889 C C . LYS A 1 107 ? 6.746 1.326 -1.701 1.00 97.56 107 LYS A C 1
ATOM 891 O O . LYS A 1 107 ? 6.701 2.435 -2.237 1.00 97.56 107 LYS A O 1
ATOM 896 N N . PHE A 1 108 ? 5.946 0.972 -0.701 1.00 97.00 108 PHE A N 1
ATOM 897 C CA . PHE A 1 108 ? 5.133 1.956 -0.001 1.00 97.00 108 PHE A CA 1
ATOM 898 C C . PHE A 1 108 ? 6.002 3.018 0.676 1.00 97.00 108 PHE A C 1
ATOM 900 O O . PHE A 1 108 ? 6.980 2.694 1.345 1.00 97.00 108 PHE A O 1
ATOM 907 N N . SER A 1 109 ? 5.604 4.280 0.529 1.00 95.75 109 SER A N 1
ATOM 908 C CA . SER A 1 109 ? 6.084 5.395 1.339 1.00 95.75 109 SER A CA 1
ATOM 909 C C . SER A 1 109 ? 4.976 5.771 2.307 1.00 95.75 109 SER A C 1
ATOM 911 O O . SER A 1 109 ? 3.943 6.284 1.889 1.00 95.75 109 SER A O 1
ATOM 913 N N . PHE A 1 110 ? 5.171 5.495 3.594 1.00 94.19 110 PHE A N 1
ATOM 914 C CA . PHE A 1 110 ? 4.210 5.876 4.634 1.00 94.19 110 PHE A CA 1
ATOM 915 C C . PHE A 1 110 ? 4.442 7.289 5.171 1.00 94.19 110 PHE A C 1
ATOM 917 O O . PHE A 1 110 ? 3.566 7.840 5.835 1.00 94.19 110 PHE A O 1
ATOM 924 N N . GLY A 1 111 ? 5.591 7.887 4.853 1.00 91.56 111 GLY A N 1
ATOM 925 C CA . GLY A 1 111 ? 5.860 9.277 5.165 1.00 91.56 111 GLY A CA 1
ATOM 926 C C . GLY A 1 111 ? 5.894 9.565 6.665 1.00 91.56 111 GLY A C 1
ATOM 927 O O . GLY A 1 111 ? 6.478 8.832 7.458 1.00 91.56 111 GLY A O 1
ATOM 928 N N . ASN A 1 112 ? 5.301 10.685 7.062 1.00 89.75 112 ASN A N 1
ATOM 929 C CA . ASN A 1 112 ? 5.203 11.113 8.450 1.00 89.75 112 ASN A CA 1
ATOM 930 C C . ASN A 1 112 ? 3.868 11.835 8.695 1.00 89.75 112 ASN A C 1
ATOM 932 O O . ASN A 1 112 ? 3.094 12.090 7.786 1.00 89.75 112 ASN A O 1
ATOM 936 N N . LYS A 1 113 ? 3.591 12.227 9.943 1.00 81.69 113 LYS A N 1
ATOM 937 C CA . LYS A 1 113 ? 2.300 12.846 10.308 1.00 81.69 113 LYS A CA 1
ATOM 938 C C . LYS A 1 113 ? 2.026 14.211 9.655 1.00 81.69 113 LYS A C 1
ATOM 940 O O . LYS A 1 113 ? 0.947 14.755 9.859 1.00 81.69 113 LYS A O 1
ATOM 945 N N . THR A 1 114 ? 3.002 14.791 8.961 1.00 81.25 114 THR A N 1
ATOM 946 C CA . THR A 1 114 ? 2.905 16.111 8.321 1.00 81.25 114 THR A CA 1
ATOM 947 C C . THR A 1 114 ? 2.830 16.040 6.799 1.00 81.25 114 THR A C 1
ATOM 949 O O . THR A 1 114 ? 2.664 17.082 6.172 1.00 81.25 114 THR A O 1
ATOM 952 N N . ASN A 1 115 ? 2.956 14.849 6.203 1.00 87.38 115 ASN A N 1
ATOM 953 C CA . ASN A 1 115 ? 2.812 14.659 4.767 1.00 87.38 115 ASN A CA 1
ATOM 954 C C . ASN A 1 115 ? 1.556 13.839 4.433 1.00 87.38 115 ASN A C 1
ATOM 956 O O . ASN A 1 115 ? 1.072 13.049 5.238 1.00 87.38 115 ASN A O 1
ATOM 960 N N . ASP A 1 116 ? 1.040 14.034 3.221 1.00 89.62 116 ASP A N 1
ATOM 961 C CA . ASP A 1 116 ? -0.164 13.354 2.733 1.00 89.62 116 ASP A CA 1
ATOM 962 C C . ASP A 1 116 ? 0.185 12.064 1.967 1.00 89.62 116 ASP A C 1
ATOM 964 O O . ASP A 1 116 ? -0.445 11.737 0.958 1.00 89.62 116 ASP A O 1
ATOM 968 N N . ASP A 1 117 ? 1.220 11.342 2.409 1.00 94.69 117 ASP A N 1
ATOM 969 C CA . ASP A 1 117 ? 1.648 10.080 1.788 1.00 94.69 117 ASP A CA 1
ATOM 970 C C . ASP A 1 117 ? 0.645 8.942 2.053 1.00 94.69 117 ASP A C 1
ATOM 972 O O . ASP A 1 117 ? 0.588 7.978 1.287 1.00 94.69 117 ASP A O 1
ATOM 976 N N . ILE A 1 118 ? -0.180 9.084 3.097 1.00 96.00 118 ILE A N 1
ATOM 977 C CA . ILE A 1 118 ? -1.320 8.219 3.406 1.00 96.00 118 ILE A CA 1
ATOM 978 C C . ILE A 1 118 ? -2.575 9.083 3.503 1.00 96.00 118 ILE A C 1
ATOM 980 O O . ILE A 1 118 ? -2.639 10.012 4.307 1.00 96.00 118 ILE A O 1
ATOM 984 N N . LYS A 1 119 ? -3.603 8.742 2.728 1.00 95.25 119 LYS A N 1
ATOM 985 C CA . LYS A 1 119 ? -4.905 9.418 2.746 1.00 95.25 119 LYS A CA 1
ATOM 986 C C . LYS A 1 119 ? -6.005 8.411 3.025 1.00 95.25 119 LYS A C 1
ATOM 988 O O . LYS A 1 119 ? -6.056 7.361 2.389 1.00 95.25 119 LYS A O 1
ATOM 993 N N . VAL A 1 120 ? -6.910 8.745 3.939 1.00 96.19 120 VAL A N 1
ATOM 994 C CA . VAL A 1 120 ? -8.132 7.963 4.151 1.00 96.19 120 VAL A CA 1
ATOM 995 C C . VAL A 1 120 ? -9.176 8.429 3.141 1.00 96.19 120 VAL A C 1
ATOM 997 O O . VAL A 1 120 ? -9.572 9.591 3.159 1.00 96.19 120 VAL A O 1
ATOM 1000 N N . ILE A 1 121 ? -9.593 7.535 2.244 1.00 96.31 121 ILE A N 1
ATOM 1001 C CA . ILE A 1 121 ? -10.635 7.808 1.244 1.00 96.31 121 ILE A CA 1
ATOM 1002 C C . ILE A 1 121 ? -12.006 7.425 1.794 1.00 96.31 121 ILE A C 1
ATOM 1004 O O . ILE A 1 121 ? -12.969 8.170 1.641 1.00 96.31 121 ILE A O 1
ATOM 1008 N N . VAL A 1 122 ? -12.083 6.258 2.435 1.00 97.00 122 VAL A N 1
ATOM 1009 C CA . VAL A 1 122 ? -13.261 5.775 3.160 1.00 97.00 122 VAL A CA 1
ATOM 1010 C C . VAL A 1 122 ? -12.765 5.139 4.446 1.00 97.00 122 VAL A C 1
ATOM 1012 O O . VAL A 1 122 ? -11.899 4.267 4.402 1.00 97.00 122 VAL A O 1
ATOM 1015 N N . SER A 1 123 ? -13.305 5.564 5.579 1.00 96.81 123 SER A N 1
ATOM 1016 C CA . SER A 1 123 ? -12.892 5.065 6.892 1.00 96.81 123 SER A CA 1
ATOM 1017 C C . SER A 1 123 ? -13.324 3.617 7.104 1.00 96.81 123 SER A C 1
ATOM 1019 O O . SER A 1 123 ? -12.545 2.800 7.579 1.00 96.81 123 SER A O 1
ATOM 1021 N N . ASP A 1 124 ? -14.546 3.271 6.698 1.00 97.31 124 ASP A N 1
ATOM 1022 C CA . ASP A 1 124 ? -15.041 1.903 6.774 1.00 97.31 124 ASP A CA 1
ATOM 1023 C C . ASP A 1 124 ? -16.112 1.623 5.716 1.00 97.31 124 ASP A C 1
ATOM 1025 O O . ASP A 1 124 ? -17.246 2.089 5.804 1.00 97.31 124 ASP A O 1
ATOM 1029 N N . LEU A 1 125 ? -15.764 0.810 4.720 1.00 96.44 125 LEU A N 1
ATOM 1030 C CA . LEU A 1 125 ? -16.695 0.372 3.683 1.00 96.44 125 LEU A CA 1
ATOM 1031 C C . LEU A 1 125 ? -17.781 -0.575 4.222 1.00 96.44 125 LEU A C 1
ATOM 1033 O O . LEU A 1 125 ? -18.828 -0.711 3.594 1.00 96.44 125 LEU A O 1
ATOM 1037 N N . SER A 1 126 ? -17.548 -1.239 5.360 1.00 95.25 126 SER A N 1
ATOM 1038 C CA . SER A 1 126 ? -18.540 -2.124 5.982 1.00 95.25 126 SER A CA 1
ATOM 1039 C C . SER A 1 126 ? -19.653 -1.354 6.700 1.00 95.25 126 SER A C 1
ATOM 1041 O O . SER A 1 126 ? -20.723 -1.914 6.939 1.00 95.25 126 SER A O 1
ATOM 1043 N N . GLY A 1 127 ? -19.410 -0.073 7.002 1.00 93.75 127 GLY A N 1
ATOM 1044 C CA . GLY A 1 127 ? -20.343 0.798 7.702 1.00 93.75 127 GLY A CA 1
ATOM 1045 C C . GLY A 1 127 ? -20.548 0.415 9.164 1.00 93.75 127 GLY A C 1
ATOM 1046 O O . GLY A 1 127 ? -21.662 0.514 9.639 1.00 93.75 127 GLY A O 1
ATOM 1047 N N . LYS A 1 128 ? -19.535 -0.074 9.881 1.00 94.12 128 LYS A N 1
ATOM 1048 C CA . LYS A 1 128 ? -19.595 -0.306 11.334 1.00 94.12 128 LYS A CA 1
ATOM 1049 C C . LYS A 1 128 ? -19.184 0.922 12.139 1.00 94.12 128 LYS A C 1
ATOM 1051 O O . LYS A 1 128 ? -19.657 1.090 13.260 1.00 94.12 128 LYS A O 1
ATOM 1056 N N . LEU A 1 129 ? -18.282 1.738 11.596 1.00 95.12 129 LEU A N 1
ATOM 1057 C CA . LEU A 1 129 ? -17.810 2.961 12.242 1.00 95.12 129 LEU A CA 1
ATOM 1058 C C . LEU A 1 129 ? -18.702 4.152 11.886 1.00 95.12 129 LEU A C 1
ATOM 1060 O O . LEU A 1 129 ? -19.008 4.366 10.714 1.00 95.12 129 LEU A O 1
ATOM 1064 N N . TYR A 1 130 ? -19.067 4.944 12.896 1.00 91.25 130 TYR A N 1
ATOM 1065 C CA . TYR A 1 130 ? -19.914 6.124 12.739 1.00 91.25 130 TYR A CA 1
ATOM 1066 C C . TYR A 1 130 ? -19.452 7.271 13.647 1.00 91.25 130 TYR A C 1
ATOM 1068 O O . TYR A 1 130 ? -18.916 7.046 14.731 1.00 91.25 130 TYR A O 1
ATOM 1076 N N . GLU A 1 131 ? -19.703 8.509 13.216 1.00 91.94 131 GLU A N 1
ATOM 1077 C CA . GLU A 1 131 ? -19.544 9.731 14.019 1.00 91.94 131 GLU A CA 1
ATOM 1078 C C . GLU A 1 131 ? -18.158 9.875 14.689 1.00 91.94 131 GLU A C 1
ATOM 1080 O O . GLU A 1 131 ? -17.138 10.017 14.009 1.00 91.94 131 GLU A O 1
ATOM 1085 N N . GLU A 1 132 ? -18.106 9.890 16.027 1.00 92.75 132 GLU A N 1
ATOM 1086 C CA . GLU A 1 132 ? -16.867 10.073 16.787 1.00 92.75 132 GLU A CA 1
ATOM 1087 C C . GLU A 1 132 ? -15.884 8.914 16.584 1.00 92.75 132 GLU A C 1
ATOM 1089 O O . GLU A 1 132 ? -14.671 9.148 16.531 1.00 92.75 132 GLU A O 1
ATOM 1094 N N . ASP A 1 133 ? -16.385 7.686 16.423 1.00 94.69 133 ASP A N 1
ATOM 1095 C CA . ASP A 1 133 ? -15.545 6.503 16.234 1.00 94.69 133 ASP A CA 1
ATOM 1096 C C . ASP A 1 133 ? -14.741 6.620 14.941 1.00 94.69 133 ASP A C 1
ATOM 1098 O O . ASP A 1 133 ? -13.536 6.368 14.933 1.00 94.69 133 ASP A O 1
ATOM 1102 N N . GLU A 1 134 ? -15.380 7.084 13.867 1.00 95.25 134 GLU A N 1
ATOM 1103 C CA . GLU A 1 134 ? -14.752 7.284 12.562 1.00 95.25 134 GLU A CA 1
ATOM 1104 C C . GLU A 1 134 ? -13.622 8.324 12.631 1.00 95.25 134 GLU A C 1
ATOM 1106 O O . GLU A 1 134 ? -12.513 8.112 12.125 1.00 95.25 134 GLU A O 1
ATOM 1111 N N . PHE A 1 135 ? -13.868 9.435 13.331 1.00 94.44 135 PHE A N 1
ATOM 1112 C CA . PHE A 1 135 ? -12.880 10.495 13.512 1.00 94.44 135 PHE A CA 1
ATOM 1113 C C . PHE A 1 135 ? -11.632 10.006 14.261 1.00 94.44 135 PHE A C 1
ATOM 1115 O O . PHE A 1 135 ? -10.496 10.257 13.833 1.00 94.44 135 PHE A O 1
ATOM 1122 N N . TYR A 1 136 ? -11.817 9.307 15.385 1.00 95.44 136 TYR A N 1
ATOM 1123 C CA . TYR A 1 136 ? -10.695 8.785 16.167 1.00 95.44 136 TYR A CA 1
ATOM 1124 C C . TYR A 1 136 ? -9.982 7.639 15.454 1.00 95.44 136 TYR A C 1
ATOM 1126 O O . TYR A 1 136 ? -8.746 7.600 15.471 1.00 95.44 136 TYR A O 1
ATOM 1134 N N . PHE A 1 137 ? -10.734 6.763 14.790 1.00 97.25 137 PHE A N 1
ATOM 1135 C CA . PHE A 1 137 ? -10.189 5.676 13.995 1.00 97.25 137 PHE A CA 1
ATOM 1136 C C . PHE A 1 137 ? -9.237 6.201 12.922 1.00 97.25 137 PHE A C 1
ATOM 1138 O O . PHE A 1 137 ? -8.081 5.795 12.909 1.00 97.25 137 PHE A O 1
ATOM 1145 N N . ASN A 1 138 ? -9.646 7.176 12.105 1.00 96.25 138 ASN A N 1
ATOM 1146 C CA . ASN A 1 138 ? -8.813 7.702 11.016 1.00 96.25 138 ASN A CA 1
ATOM 1147 C C . ASN A 1 138 ? -7.463 8.242 11.500 1.00 96.25 138 ASN A C 1
ATOM 1149 O O . ASN A 1 138 ? -6.412 7.978 10.910 1.00 96.25 138 ASN A O 1
ATOM 1153 N N . LYS A 1 139 ? -7.464 8.965 12.623 1.00 93.94 139 LYS A N 1
ATOM 1154 C CA . LYS A 1 139 ? -6.238 9.510 13.218 1.00 93.94 139 LYS A CA 1
ATOM 1155 C C . LYS A 1 139 ? -5.307 8.414 13.748 1.00 93.94 139 LYS A C 1
ATOM 1157 O O . LYS A 1 139 ? -4.079 8.519 13.618 1.00 93.94 139 LYS A O 1
ATOM 1162 N N . LEU A 1 140 ? -5.876 7.397 14.392 1.00 96.75 140 LEU A N 1
ATOM 1163 C CA . LEU A 1 140 ? -5.122 6.275 14.949 1.00 96.75 140 LEU A CA 1
ATOM 1164 C C . LEU A 1 140 ? -4.631 5.326 13.855 1.00 96.75 140 LEU A C 1
ATOM 1166 O O . LEU A 1 140 ? -3.495 4.871 13.943 1.00 96.75 140 LEU A O 1
ATOM 1170 N N . LEU A 1 141 ? -5.418 5.121 12.799 1.00 97.44 141 LEU A N 1
ATOM 1171 C CA . LEU A 1 141 ? -5.078 4.346 11.609 1.00 97.44 141 LEU A CA 1
ATO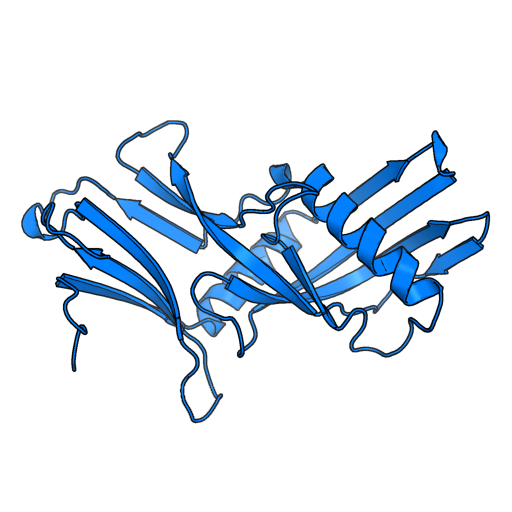M 1172 C C . LEU A 1 141 ? -3.796 4.880 10.968 1.00 97.44 141 LEU A C 1
ATOM 1174 O O . LEU A 1 141 ? -2.810 4.154 10.879 1.00 97.44 141 LEU A O 1
ATOM 1178 N N . ILE A 1 142 ? -3.754 6.173 10.630 1.00 96.56 142 ILE A N 1
ATOM 1179 C CA . ILE A 1 142 ? -2.553 6.803 10.051 1.00 96.56 142 ILE A CA 1
ATOM 1180 C C . ILE A 1 142 ? -1.356 6.675 11.004 1.00 96.56 142 ILE A C 1
ATOM 1182 O O . ILE A 1 142 ? -0.252 6.325 10.588 1.00 96.56 142 ILE A O 1
ATOM 1186 N N . SER A 1 143 ? -1.567 6.914 12.305 1.00 96.06 143 SER A N 1
ATOM 1187 C CA . SER A 1 143 ? -0.492 6.795 13.299 1.00 96.06 143 SER A CA 1
ATOM 1188 C C . SER A 1 143 ? 0.059 5.371 13.392 1.00 96.06 143 SER A C 1
ATOM 1190 O O . SER A 1 143 ? 1.267 5.203 13.538 1.00 96.06 143 SER A O 1
ATOM 1192 N N . ALA A 1 144 ? -0.801 4.360 13.281 1.00 97.44 144 ALA A N 1
ATOM 1193 C CA . ALA A 1 144 ? -0.410 2.961 13.299 1.00 97.44 144 ALA A CA 1
ATOM 1194 C C . ALA A 1 144 ? 0.383 2.570 12.049 1.00 97.44 144 ALA A C 1
ATOM 1196 O O . ALA A 1 144 ? 1.412 1.916 12.192 1.00 97.44 144 ALA A O 1
ATOM 1197 N N . PHE A 1 145 ? -0.023 3.016 10.858 1.00 97.62 145 PHE A N 1
ATOM 1198 C CA . PHE A 1 145 ? 0.738 2.773 9.626 1.00 97.62 145 PHE A CA 1
ATOM 1199 C C . PHE A 1 145 ? 2.147 3.367 9.708 1.00 97.62 145 PHE A C 1
ATOM 1201 O O . PHE A 1 145 ? 3.124 2.648 9.518 1.00 97.62 145 PHE A O 1
ATOM 1208 N N . ILE A 1 146 ? 2.264 4.645 10.082 1.00 96.44 146 ILE A N 1
ATOM 1209 C CA . ILE A 1 146 ? 3.566 5.318 10.213 1.00 96.44 146 ILE A CA 1
ATOM 1210 C C . ILE A 1 146 ? 4.438 4.621 11.266 1.00 96.44 146 ILE A C 1
ATOM 1212 O O . ILE A 1 146 ? 5.612 4.356 11.034 1.00 96.44 146 ILE A O 1
ATOM 1216 N N . ASN A 1 147 ? 3.872 4.286 12.430 1.00 96.88 147 ASN A N 1
ATOM 1217 C CA . ASN A 1 147 ? 4.635 3.672 13.519 1.00 96.88 147 ASN A CA 1
ATOM 1218 C C . ASN A 1 147 ? 5.146 2.260 13.179 1.00 96.88 147 ASN A C 1
ATOM 1220 O O . ASN A 1 147 ? 6.148 1.818 13.736 1.00 96.88 147 ASN A O 1
ATOM 1224 N N . ASN A 1 148 ? 4.462 1.555 12.277 1.00 97.25 148 ASN A N 1
ATOM 1225 C CA . ASN A 1 148 ? 4.783 0.184 11.892 1.00 97.25 148 ASN A CA 1
ATOM 1226 C C . ASN A 1 148 ? 5.364 0.084 10.477 1.00 97.25 148 ASN A C 1
ATOM 1228 O O . ASN A 1 148 ? 5.407 -1.013 9.926 1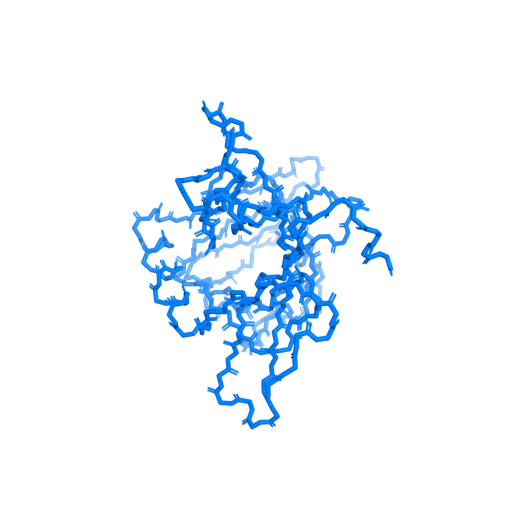.00 97.25 148 ASN A O 1
ATOM 1232 N N . GLU A 1 149 ? 5.861 1.186 9.901 1.00 94.81 149 GLU A N 1
ATOM 1233 C CA . GLU A 1 149 ? 6.370 1.219 8.520 1.00 94.81 149 GLU A CA 1
ATOM 1234 C C . GLU A 1 149 ? 7.375 0.103 8.218 1.00 94.81 149 GLU A C 1
ATOM 1236 O O . GLU A 1 149 ? 7.327 -0.523 7.164 1.00 94.81 149 GLU A O 1
ATOM 1241 N N . LYS A 1 150 ? 8.233 -0.226 9.190 1.00 93.56 150 LYS A N 1
ATOM 124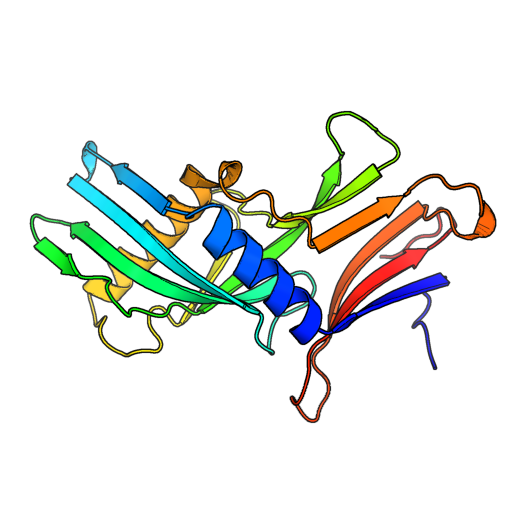2 C CA . LYS A 1 150 ? 9.297 -1.222 9.035 1.00 93.56 150 LYS A CA 1
ATOM 1243 C C . LYS A 1 150 ? 8.779 -2.652 8.906 1.00 93.56 150 LYS A C 1
ATOM 1245 O O . LYS A 1 150 ? 9.536 -3.515 8.472 1.00 93.56 150 LYS A O 1
ATOM 1250 N N . GLN A 1 151 ? 7.529 -2.910 9.291 1.00 93.88 151 GLN A N 1
ATOM 1251 C CA . GLN A 1 151 ? 6.901 -4.216 9.105 1.00 93.88 151 GLN A CA 1
ATOM 1252 C C . GLN A 1 151 ? 6.482 -4.451 7.650 1.00 93.88 151 GLN A C 1
ATOM 1254 O O . GLN A 1 151 ? 6.354 -5.600 7.243 1.00 93.88 151 GLN A O 1
ATOM 1259 N N . VAL A 1 152 ? 6.282 -3.388 6.861 1.00 93.88 152 VAL A N 1
ATOM 1260 C CA . VAL A 1 152 ? 5.836 -3.494 5.469 1.00 93.88 152 VAL A CA 1
ATOM 1261 C C . VAL A 1 152 ? 6.992 -3.182 4.529 1.00 93.88 152 VAL A C 1
ATOM 1263 O O . VAL A 1 152 ? 7.326 -2.037 4.247 1.00 93.88 152 VAL A O 1
ATOM 1266 N N . SER A 1 153 ? 7.586 -4.244 4.005 1.00 93.38 153 SER A N 1
ATOM 1267 C CA . SER A 1 153 ? 8.733 -4.227 3.097 1.00 93.38 153 SER A CA 1
ATOM 1268 C C . SER A 1 153 ? 8.418 -4.817 1.719 1.00 93.38 153 SER A C 1
ATOM 1270 O O . SER A 1 153 ? 9.341 -5.124 0.967 1.00 93.38 153 SER A O 1
ATOM 1272 N N . TYR A 1 154 ? 7.134 -4.967 1.373 1.00 96.88 154 TYR A N 1
ATOM 1273 C CA . TYR A 1 154 ? 6.709 -5.485 0.072 1.00 96.88 154 TYR A CA 1
ATOM 1274 C C . TYR A 1 154 ? 7.297 -4.662 -1.085 1.00 96.88 154 TYR A C 1
ATOM 1276 O O . TYR A 1 154 ? 7.159 -3.436 -1.134 1.00 96.88 154 TYR A O 1
ATOM 1284 N N . ILE A 1 155 ? 7.939 -5.353 -2.028 1.00 97.19 155 ILE A N 1
ATOM 1285 C CA . ILE A 1 155 ? 8.574 -4.754 -3.203 1.00 97.19 155 ILE A CA 1
ATOM 1286 C C . ILE A 1 155 ? 7.640 -4.930 -4.398 1.00 97.19 155 ILE A C 1
ATOM 1288 O O . ILE A 1 155 ? 7.426 -6.042 -4.875 1.00 97.19 155 ILE A O 1
ATOM 1292 N N . PHE A 1 156 ? 7.114 -3.821 -4.918 1.00 97.69 156 PHE A N 1
ATOM 1293 C CA . PHE A 1 156 ? 6.275 -3.819 -6.119 1.00 97.69 156 PHE A CA 1
ATOM 1294 C C . PHE A 1 156 ? 7.079 -4.094 -7.384 1.00 97.69 156 PHE A C 1
ATOM 1296 O O . PHE A 1 156 ? 6.597 -4.752 -8.304 1.00 97.69 156 PHE A O 1
ATOM 1303 N N . ALA A 1 157 ? 8.297 -3.561 -7.438 1.00 97.62 157 ALA A N 1
ATOM 1304 C CA . ALA A 1 157 ? 9.220 -3.752 -8.540 1.00 97.62 157 ALA A CA 1
ATOM 1305 C C . ALA A 1 157 ? 10.655 -3.520 -8.072 1.00 97.62 157 ALA A C 1
ATOM 1307 O O . ALA A 1 157 ? 10.913 -2.636 -7.254 1.00 97.62 157 ALA A O 1
ATOM 1308 N N . SER A 1 158 ? 11.583 -4.278 -8.649 1.00 96.81 158 SER A N 1
ATOM 1309 C CA . SER A 1 158 ? 13.017 -4.032 -8.546 1.00 96.81 158 SER A CA 1
ATOM 1310 C C . SER A 1 158 ? 13.517 -3.507 -9.891 1.00 96.81 158 SER A C 1
ATOM 1312 O O . SER A 1 158 ? 13.248 -4.098 -10.938 1.00 96.81 158 SER A O 1
ATOM 1314 N N . LEU A 1 159 ? 14.194 -2.364 -9.869 1.00 96.38 159 LEU A N 1
ATOM 1315 C CA . LEU A 1 159 ? 14.694 -1.660 -11.039 1.00 96.38 159 LEU A CA 1
ATOM 1316 C C . LEU A 1 159 ? 16.220 -1.681 -11.025 1.00 96.38 159 LEU A C 1
ATOM 1318 O O . LEU A 1 159 ? 16.866 -1.065 -10.177 1.00 96.38 159 LEU A O 1
ATOM 1322 N N . ASN A 1 160 ? 16.782 -2.377 -12.010 1.00 95.81 160 ASN A N 1
ATOM 1323 C CA . ASN A 1 160 ? 18.215 -2.392 -12.265 1.00 95.81 160 ASN A CA 1
ATOM 1324 C C . ASN A 1 160 ? 18.611 -1.098 -12.984 1.00 95.81 160 ASN A C 1
ATOM 1326 O O . ASN A 1 160 ? 18.278 -0.895 -14.151 1.00 95.81 160 ASN A O 1
ATOM 1330 N N . VAL A 1 161 ? 19.342 -0.224 -12.295 1.00 93.00 161 VAL A N 1
ATOM 1331 C CA . VAL A 1 161 ? 19.918 1.005 -12.867 1.00 93.00 161 VAL A CA 1
ATOM 1332 C C . VAL A 1 161 ? 21.049 0.666 -13.839 1.00 93.00 161 VAL A C 1
ATOM 1334 O O . VAL A 1 161 ? 21.295 1.390 -14.803 1.00 93.00 161 VAL A O 1
ATOM 1337 N N . THR A 1 162 ? 21.738 -0.450 -13.601 1.00 92.44 162 THR A N 1
ATOM 1338 C CA . THR A 1 162 ? 22.738 -1.010 -14.507 1.00 92.44 162 THR A CA 1
ATOM 1339 C C . THR A 1 162 ? 22.409 -2.465 -14.809 1.00 92.44 162 THR A C 1
ATOM 1341 O O . THR A 1 162 ? 22.055 -3.247 -13.932 1.00 92.44 162 THR A O 1
ATOM 1344 N N . SER A 1 163 ? 22.515 -2.832 -16.080 1.00 92.38 163 SER A N 1
ATOM 1345 C CA . SER A 1 163 ? 22.298 -4.191 -16.561 1.00 92.38 163 SER A CA 1
ATOM 1346 C C . SER A 1 163 ? 23.233 -4.508 -17.728 1.00 92.38 163 SER A C 1
ATOM 1348 O O . SER A 1 163 ? 23.863 -3.614 -18.302 1.00 92.38 163 SER A O 1
ATOM 1350 N N . ASN A 1 164 ? 23.273 -5.785 -18.116 1.00 93.50 164 ASN A N 1
ATOM 1351 C CA . ASN A 1 164 ? 24.010 -6.247 -19.295 1.00 93.50 164 ASN A CA 1
ATOM 1352 C C . ASN A 1 164 ? 23.414 -5.713 -20.611 1.00 93.50 164 ASN A C 1
ATOM 1354 O O . ASN A 1 164 ? 24.092 -5.702 -21.636 1.00 93.50 164 ASN A O 1
ATOM 1358 N N . ILE A 1 165 ? 22.161 -5.246 -20.594 1.00 94.81 165 ILE A N 1
ATOM 1359 C CA . ILE A 1 165 ? 21.487 -4.644 -21.745 1.00 94.81 165 ILE A CA 1
ATOM 1360 C C . ILE A 1 165 ? 21.574 -3.124 -21.593 1.00 94.81 165 ILE A C 1
ATOM 1362 O O . ILE A 1 165 ? 20.639 -2.449 -21.171 1.00 94.81 165 ILE A O 1
ATOM 1366 N N . VAL A 1 166 ? 22.749 -2.586 -21.919 1.00 94.31 166 VAL A N 1
ATOM 1367 C CA . VAL A 1 166 ? 23.145 -1.214 -21.557 1.00 94.31 166 VAL A CA 1
ATOM 1368 C C . VAL A 1 166 ? 22.183 -0.140 -22.073 1.00 94.31 166 VAL A C 1
ATOM 1370 O O . VAL A 1 166 ? 21.944 0.843 -21.376 1.00 94.31 166 VAL A O 1
ATOM 1373 N N . TRP A 1 167 ? 21.601 -0.323 -23.261 1.00 95.00 167 TRP A N 1
ATOM 1374 C CA . TRP A 1 167 ? 20.679 0.654 -23.852 1.00 95.00 167 TRP A CA 1
ATOM 1375 C C . TRP A 1 167 ? 19.345 0.775 -23.099 1.00 95.00 167 TRP A C 1
ATOM 1377 O O . TRP A 1 167 ? 18.653 1.770 -23.280 1.00 95.00 167 TRP A O 1
ATOM 1387 N N . MET A 1 168 ? 18.996 -0.199 -22.248 1.00 96.50 168 MET A N 1
ATOM 1388 C CA . MET A 1 168 ? 17.794 -0.164 -21.404 1.00 96.50 168 MET A CA 1
ATOM 1389 C C . MET A 1 168 ? 18.038 0.458 -20.027 1.00 96.50 168 MET A C 1
ATOM 1391 O O . MET A 1 168 ? 17.087 0.619 -19.265 1.00 96.50 168 MET A O 1
ATOM 1395 N N . ASN A 1 169 ? 19.287 0.788 -19.683 1.00 97.31 169 ASN A N 1
ATOM 1396 C CA . ASN A 1 169 ? 19.630 1.296 -18.359 1.00 97.31 169 ASN A CA 1
ATOM 1397 C C . ASN A 1 169 ? 18.945 2.654 -18.118 1.00 97.31 169 ASN A C 1
ATOM 1399 O O . ASN A 1 169 ? 19.286 3.639 -18.783 1.00 97.31 169 ASN A O 1
ATOM 1403 N N . PRO A 1 170 ? 17.997 2.740 -17.171 1.00 97.06 170 PRO A N 1
ATOM 1404 C CA . PRO A 1 170 ? 17.233 3.955 -16.962 1.00 97.06 170 PRO A CA 1
ATOM 1405 C C . PRO A 1 170 ? 18.081 5.007 -16.237 1.00 97.06 170 PRO A C 1
ATOM 1407 O O . PRO A 1 170 ? 18.872 4.702 -15.341 1.00 97.06 170 PRO A O 1
ATOM 1410 N N . LYS A 1 171 ? 17.900 6.271 -16.616 1.00 95.88 171 LYS A N 1
ATOM 1411 C CA . LYS A 1 171 ? 18.506 7.438 -15.962 1.00 95.88 171 LYS A CA 1
ATOM 1412 C C . LYS A 1 171 ? 17.525 8.153 -15.052 1.00 95.88 171 LYS A C 1
ATOM 1414 O O . LYS A 1 171 ? 17.908 8.562 -13.963 1.00 95.88 171 LYS A O 1
ATOM 1419 N N . GLN A 1 172 ? 16.270 8.261 -15.476 1.00 96.44 172 GLN A N 1
ATOM 1420 C CA . GLN A 1 172 ? 15.179 8.777 -14.654 1.00 96.44 172 GLN A CA 1
ATOM 1421 C C . GLN A 1 172 ? 13.932 7.929 -14.880 1.00 96.44 172 GLN A C 1
ATOM 1423 O O . GLN A 1 172 ? 13.743 7.360 -15.959 1.00 96.44 172 GLN A O 1
ATOM 1428 N N . PHE A 1 173 ? 13.098 7.814 -13.852 1.00 96.19 173 PHE A N 1
ATOM 1429 C CA . PHE A 1 173 ? 11.919 6.958 -13.875 1.00 96.19 173 PHE A CA 1
ATOM 1430 C C . PHE A 1 173 ? 10.835 7.473 -12.930 1.00 96.19 173 PHE A C 1
ATOM 1432 O O . PHE A 1 173 ? 11.117 8.176 -11.960 1.00 96.19 173 PHE A O 1
ATOM 1439 N N . LYS A 1 174 ? 9.584 7.119 -13.226 1.00 96.06 174 LYS A N 1
ATOM 1440 C CA . LYS A 1 174 ? 8.403 7.522 -12.462 1.00 96.06 174 LYS A CA 1
ATOM 1441 C C . LYS A 1 174 ? 7.395 6.382 -12.403 1.00 96.06 174 LYS A C 1
ATOM 1443 O O . LYS A 1 174 ? 7.174 5.695 -13.398 1.00 96.06 174 LYS A O 1
ATOM 1448 N N . PHE A 1 175 ? 6.774 6.203 -11.244 1.00 96.31 175 PHE A N 1
ATOM 1449 C CA . PHE A 1 175 ? 5.641 5.298 -11.083 1.00 96.31 175 PHE A CA 1
ATOM 1450 C C . PHE A 1 175 ? 4.328 6.017 -11.421 1.00 96.31 175 PHE A C 1
ATOM 1452 O O . PHE A 1 175 ? 4.136 7.172 -11.029 1.00 96.31 175 PHE A O 1
ATOM 1459 N N . VAL A 1 176 ? 3.434 5.326 -12.130 1.00 95.44 176 VAL A N 1
ATOM 1460 C CA . VAL A 1 176 ? 2.066 5.773 -12.410 1.00 95.44 176 VAL A CA 1
ATOM 1461 C C . VAL A 1 176 ? 1.102 4.592 -12.304 1.00 95.44 176 VAL A C 1
ATOM 1463 O O . VAL A 1 176 ? 1.354 3.530 -12.873 1.00 95.44 176 VAL A O 1
ATOM 1466 N N . TYR A 1 177 ? -0.030 4.792 -11.630 1.00 95.00 177 TYR A N 1
ATOM 1467 C CA . TYR A 1 177 ? -1.169 3.881 -11.711 1.00 95.00 177 TYR A CA 1
ATOM 1468 C C . TYR A 1 177 ? -2.103 4.278 -12.859 1.00 95.00 177 TYR A C 1
ATOM 1470 O O . TYR A 1 177 ? -2.483 5.443 -12.990 1.00 95.00 177 TYR A O 1
ATOM 1478 N N . TYR A 1 178 ? -2.497 3.311 -13.685 1.00 92.38 178 TYR A N 1
ATOM 1479 C CA . TYR A 1 178 ? -3.424 3.510 -14.795 1.00 92.38 178 TYR A CA 1
ATOM 1480 C C . TYR A 1 178 ? -4.680 2.657 -14.610 1.00 92.38 178 TYR A C 1
ATOM 1482 O O . TYR A 1 178 ? -4.600 1.438 -14.470 1.00 92.38 178 TYR A O 1
ATOM 1490 N N . SER A 1 179 ? -5.846 3.305 -14.631 1.00 89.88 179 SER A N 1
ATOM 1491 C CA . SER A 1 179 ? -7.149 2.631 -14.659 1.00 89.88 179 SER A CA 1
ATOM 1492 C C . SER A 1 179 ? -7.713 2.696 -16.087 1.00 89.88 179 SER A C 1
ATOM 1494 O O . SER A 1 179 ? -7.932 3.804 -16.586 1.00 89.88 179 SER A O 1
ATOM 1496 N N . PRO A 1 180 ? -7.926 1.558 -16.769 1.00 85.81 180 PRO A N 1
ATOM 1497 C CA . PRO A 1 180 ? -8.594 1.514 -18.061 1.00 85.81 180 PRO A CA 1
ATOM 1498 C C . PRO A 1 180 ? -10.061 1.943 -17.927 1.00 85.81 180 PRO A C 1
ATOM 1500 O O . PRO A 1 180 ? -10.677 1.821 -16.869 1.00 85.81 180 PRO A O 1
ATOM 1503 N N . THR A 1 181 ? -10.642 2.443 -19.017 1.00 82.56 181 THR A N 1
ATOM 1504 C CA . THR A 1 181 ? -12.001 3.014 -19.027 1.00 82.56 181 THR A CA 1
ATOM 1505 C C . THR A 1 181 ? -13.102 2.005 -18.721 1.00 82.56 181 THR A C 1
ATOM 1507 O O . THR A 1 181 ? -14.178 2.392 -18.278 1.00 82.56 181 THR A O 1
ATOM 1510 N N . ASP A 1 182 ? -12.855 0.724 -18.979 1.00 80.00 182 ASP A N 1
ATOM 1511 C CA . ASP A 1 182 ? -13.791 -0.359 -18.682 1.00 80.00 182 ASP A CA 1
ATOM 1512 C C . ASP A 1 182 ? -13.732 -0.810 -17.212 1.00 80.00 182 ASP A C 1
ATOM 1514 O O . ASP A 1 182 ? -14.545 -1.632 -16.804 1.00 80.00 182 ASP A O 1
ATOM 1518 N N . ASN A 1 183 ? -12.800 -0.262 -16.415 1.00 74.19 183 ASN A N 1
ATOM 1519 C CA . ASN A 1 183 ? -12.577 -0.563 -14.998 1.00 74.19 183 ASN A CA 1
ATOM 1520 C C . ASN A 1 183 ? -12.389 -2.058 -14.666 1.00 74.19 183 ASN A C 1
ATOM 1522 O O . ASN A 1 183 ? -12.445 -2.425 -13.492 1.00 74.19 183 ASN A O 1
ATOM 1526 N N . ASN A 1 184 ? -12.131 -2.909 -15.663 1.00 78.81 184 ASN A N 1
ATOM 1527 C CA . ASN A 1 184 ? -12.040 -4.360 -15.478 1.00 78.81 184 ASN A CA 1
ATOM 1528 C C . ASN A 1 184 ? -10.702 -4.811 -14.873 1.00 78.81 184 ASN A C 1
ATOM 1530 O O . ASN A 1 184 ? -10.631 -5.859 -14.236 1.00 78.81 184 ASN A O 1
ATOM 1534 N N . ASP A 1 185 ? -9.642 -4.034 -15.084 1.00 86.56 185 ASP A N 1
ATOM 1535 C CA . ASP A 1 185 ? -8.288 -4.282 -14.579 1.00 86.56 185 ASP A CA 1
ATOM 1536 C C . ASP A 1 185 ? -7.687 -2.946 -14.120 1.00 86.56 185 ASP A C 1
ATOM 1538 O O . ASP A 1 185 ? -8.314 -1.897 -14.258 1.00 86.56 185 ASP A O 1
ATOM 1542 N N . GLY A 1 186 ? -6.481 -2.963 -13.574 1.00 92.62 186 GLY A N 1
ATOM 1543 C CA . GLY A 1 186 ? -5.688 -1.765 -13.322 1.00 92.62 186 GLY A CA 1
ATOM 1544 C C . GLY A 1 186 ? -4.217 -2.068 -13.539 1.00 92.62 186 GLY A C 1
ATOM 1545 O O . GLY A 1 186 ? -3.796 -3.213 -13.415 1.00 92.62 186 GLY A O 1
ATOM 1546 N N . TYR A 1 187 ? -3.417 -1.067 -13.884 1.00 94.38 187 TYR A N 1
ATOM 1547 C CA . TYR A 1 187 ? -2.029 -1.286 -14.277 1.00 94.38 187 TYR A CA 1
ATOM 1548 C C . TYR A 1 187 ? -1.076 -0.431 -13.456 1.00 94.38 187 TYR A C 1
ATOM 1550 O O . TYR A 1 187 ? -1.230 0.785 -13.350 1.00 94.38 187 TYR A O 1
ATOM 1558 N N . LEU A 1 188 ? -0.063 -1.085 -12.894 1.00 96.00 188 LEU A N 1
ATOM 1559 C CA . LEU A 1 188 ? 1.086 -0.440 -12.284 1.00 96.00 188 LEU A CA 1
ATOM 1560 C C . LEU A 1 188 ? 2.133 -0.245 -13.374 1.00 96.00 188 LEU A C 1
ATOM 1562 O O . LEU A 1 188 ? 2.630 -1.227 -13.933 1.00 96.00 188 LEU A O 1
ATOM 1566 N N . CYS A 1 189 ? 2.463 1.008 -13.668 1.00 96.19 189 CYS A N 1
ATOM 1567 C CA . CYS A 1 189 ? 3.389 1.358 -14.731 1.00 96.19 189 CYS A CA 1
ATOM 1568 C C . CYS A 1 189 ? 4.636 2.049 -14.179 1.00 96.19 189 CYS A C 1
ATOM 1570 O O . CYS A 1 189 ? 4.550 2.934 -13.326 1.00 96.19 189 CYS A O 1
ATOM 1572 N N . ILE A 1 190 ? 5.797 1.6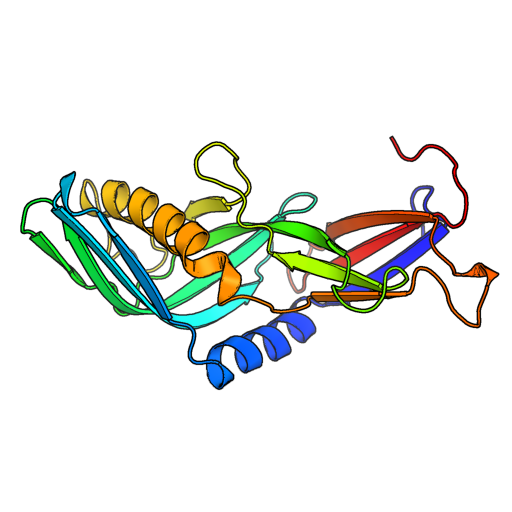81 -14.717 1.00 97.44 190 ILE A N 1
ATOM 1573 C CA . ILE A 1 190 ? 7.054 2.404 -14.520 1.00 97.44 190 ILE A CA 1
ATOM 1574 C C . ILE A 1 190 ? 7.439 3.015 -15.857 1.00 97.44 190 ILE A C 1
ATOM 1576 O O . ILE A 1 190 ? 7.693 2.312 -16.836 1.00 97.44 190 ILE A O 1
ATOM 1580 N N . LEU A 1 191 ? 7.466 4.339 -15.885 1.00 96.94 191 LEU A N 1
ATOM 1581 C CA . LEU A 1 191 ? 7.893 5.134 -17.022 1.00 96.94 191 LEU A CA 1
ATOM 1582 C C . LEU A 1 191 ? 9.378 5.435 -16.849 1.00 96.94 191 LEU A C 1
ATOM 1584 O O . LEU A 1 191 ? 9.790 5.798 -15.749 1.00 96.94 191 LEU A O 1
ATOM 1588 N N . SER A 1 192 ? 10.189 5.278 -17.895 1.00 97.44 192 SER A N 1
ATOM 1589 C CA . SER A 1 192 ? 11.630 5.525 -17.808 1.00 97.44 192 SER A CA 1
ATOM 1590 C C . SER A 1 192 ? 12.202 6.218 -19.039 1.00 97.44 192 SER A C 1
ATOM 1592 O O . SER A 1 192 ? 11.734 6.022 -20.165 1.00 97.44 192 SER A O 1
ATOM 1594 N N . VAL A 1 193 ? 13.219 7.044 -18.802 1.00 97.62 193 VAL A N 1
ATOM 1595 C CA . VAL A 1 193 ? 14.088 7.613 -19.834 1.00 97.62 193 VAL A CA 1
ATOM 1596 C C . VAL A 1 193 ? 15.507 7.093 -19.646 1.00 97.62 193 VAL A C 1
ATOM 1598 O O . VAL A 1 193 ? 15.980 6.941 -18.518 1.00 97.62 193 VAL A O 1
ATOM 1601 N N . VAL A 1 194 ? 16.199 6.821 -20.748 1.00 97.00 194 VAL A N 1
ATOM 1602 C CA . VAL A 1 194 ? 17.561 6.255 -20.774 1.00 97.00 194 VAL A CA 1
ATOM 1603 C C . VAL A 1 194 ? 18.640 7.334 -20.923 1.00 97.00 194 VAL A C 1
ATOM 1605 O O . VAL A 1 194 ? 19.834 7.045 -20.987 1.00 97.00 194 VAL A O 1
ATOM 1608 N N . THR A 1 195 ? 18.229 8.604 -20.928 1.00 95.44 195 THR A N 1
ATOM 1609 C CA . THR A 1 195 ? 19.099 9.786 -20.985 1.00 95.44 195 THR A CA 1
ATOM 1610 C C . THR A 1 195 ? 18.805 10.744 -19.827 1.00 95.44 195 THR A C 1
ATOM 1612 O O . THR A 1 195 ? 17.761 10.663 -19.183 1.00 95.44 195 THR A O 1
ATOM 1615 N N . ASN A 1 196 ? 19.711 11.690 -19.567 1.00 94.94 196 ASN A N 1
ATOM 1616 C CA . ASN A 1 196 ? 19.532 12.728 -18.541 1.00 94.94 196 ASN A CA 1
ATOM 1617 C C . ASN A 1 196 ? 18.686 13.921 -19.037 1.00 94.94 196 ASN A C 1
ATOM 1619 O O . ASN A 1 196 ? 18.881 15.041 -18.572 1.00 94.94 196 ASN A O 1
ATOM 1623 N N . ARG A 1 197 ? 17.807 13.717 -20.029 1.00 94.50 197 ARG A N 1
ATOM 1624 C CA . ARG A 1 197 ? 16.910 14.776 -20.513 1.00 94.50 197 ARG A CA 1
ATOM 1625 C C . ARG A 1 197 ? 15.874 15.125 -19.454 1.00 94.50 197 ARG A C 1
ATOM 1627 O O . ARG A 1 197 ? 15.507 14.265 -18.662 1.00 94.50 197 ARG A O 1
ATOM 1634 N N . ASP A 1 198 ? 15.388 16.356 -19.468 1.00 91.25 198 ASP A N 1
ATOM 1635 C CA . ASP A 1 198 ? 14.342 16.764 -18.536 1.00 91.25 198 ASP A CA 1
ATOM 1636 C C . ASP A 1 198 ? 13.044 15.956 -18.750 1.00 91.25 198 ASP A C 1
ATOM 1638 O O . ASP A 1 198 ? 12.700 15.595 -19.882 1.00 91.25 198 ASP A O 1
ATOM 1642 N N . ILE A 1 199 ? 12.372 15.637 -17.643 1.00 89.50 199 ILE A N 1
ATOM 1643 C CA . ILE A 1 199 ? 11.105 14.888 -17.578 1.00 89.50 199 ILE A CA 1
ATOM 1644 C C . ILE A 1 199 ? 10.019 15.654 -16.805 1.00 89.50 199 ILE A C 1
ATOM 1646 O O . ILE A 1 199 ? 9.009 15.048 -16.427 1.00 89.50 199 ILE A O 1
ATOM 1650 N N . SER A 1 200 ? 10.273 16.937 -16.507 1.00 75.75 200 SER A N 1
ATOM 1651 C CA . SER A 1 200 ? 9.324 17.837 -15.852 1.00 75.75 200 SER A CA 1
ATOM 1652 C C . SER A 1 200 ? 8.108 18.176 -16.716 1.00 75.75 200 SER A C 1
ATOM 1654 O O . SER A 1 200 ? 8.206 18.131 -17.965 1.00 75.75 200 SER A O 1
#

Foldseek 3Di:
DDLPPFDDKDKDWQVVVQVVQQVLLVVLQDKFWDDDVVQRKIKIFGWNGKGFAPDAFFQWTWIKTAGQWMWMDGPNDIGICHRFIWIKIAGWDWDADPPDNQKTFTFTDLDDPPDVRIDTPDQGPVPPDDDPRSVSSVVNVSVRCVVCVVSGPDTPDMAGCDDPVLQPRFPDKGWGKAQDPVSPIIMIMITGHSDPDDPD

Organism: Clostridium botulinum (NCBI:txid1491)

pLDDT: mean 94.45, std 4.43, range [74.19, 98.56]

Sequence (200 aa):
MNTYGWDIVYGCSNRVVNKHLKNYIDENKIEFLYSDINKKQEIKMIFDNWEIINGGTSNFLRIKIFIKEGYFKFRNTTVDLSGVIPILEIKLDFFNDASNPHIKELKFSFGNKTNDDIKVIVSDLSGKLYEEDEFYFNKLLISAFINNEKQVSYIFASLNVTSNIVWMNPKQFKFVYYSPTDNNDGYLCILSVVTNRDIS

Radius of gyration: 18.72 Å; chains: 1; bounding box: 44×33×57 Å

InterPro domains:
  IPR010567 Protein OrfX2/OrfX3/P47 [PF06597] (3-198)

Secondary structure (DSSP, 8-state):
---TT-SEEEEEEHHHHHHHHHHHHHHHT-EEEEEETTTTEEEEEEEEEEEEETT--TTEEEEEEEEEEEEEEETTEEEE-TT---EEEEEEEEEEPSS-TTEEEEEEE---TTS-SEEEEES-TTS---THHHHHHHHHHHHHHHHTGGG----SEEEESS-SSGGG--SEEEEEEE--TT-S--EEEEEEESSS----